Protein AF-A0AAW2ZBP9-F1 (afdb_monomer)

Solvent-accessible surface area (backbone atoms only — not comparable to full-atom values): 15490 Å² total; per-residue (Å²): 134,77,63,71,69,66,52,59,82,33,54,41,77,77,48,74,80,36,82,34,55,79,90,62,53,45,58,70,49,17,33,36,32,32,34,46,32,38,22,39,84,87,66,52,74,77,45,56,37,63,85,72,75,51,65,46,82,42,51,58,73,43,90,78,58,42,72,66,61,46,54,56,53,44,73,31,25,42,54,14,26,36,34,32,40,40,53,60,67,86,81,50,83,80,61,90,75,59,66,100,54,90,84,50,94,61,53,76,72,63,72,77,50,68,41,37,37,34,42,37,32,32,67,42,70,44,94,44,79,86,73,84,66,87,83,65,91,47,73,66,61,28,46,53,51,19,51,52,26,40,51,54,10,51,53,28,43,75,72,65,38,36,72,59,11,38,49,29,28,50,53,16,55,72,41,52,88,60,98,84,40,78,64,51,45,53,37,32,48,54,40,27,60,31,17,60,86,68,68,36,35,70,60,15,37,51,30,19,48,55,28,36,74,77,38,78,79,47,48,68,34,27,55,50,27,20,49,27,28,47,75,68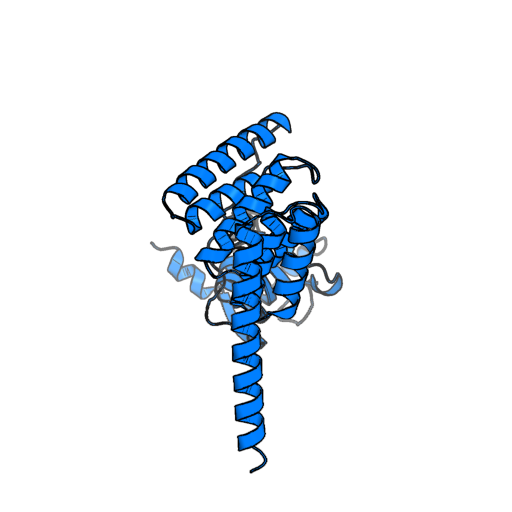,69,38,39,67,66,16,47,53,30,41,52,57,32,32,74,77,41,74,83,42,64,68,55,55,52,48,49,55,50,43,54,54,51,44,54,52,49,54,52,51,52,52,53,54,52,56,64,74,81,106

Secondary structure (DSSP, 8-state):
--HHHHHHTTEEEEEEEEPPBSSPPPPTTPEEEEEEEEEETTS-EEEEGGGGT-PEEEETTSTTS-HHHHHHHHTPPBT-EEEEEEE--GGGGG-TT-SS-TT-TTHHHHTT-SEEEEEEEEEEEE-------TT---HHHHHHHHHHHHHHHHHHHHTT-HHHHHHHHHHHHHH---TT-HHHHHHHHHHHHHHTTTT-HHHHHHHHHHHHHH-TT-HHHHHHHHHHHHHTT-HHHHHHHHHHHHHH-TT-HHHHHHHHHHHHHHHHHHHHHHHHHHHH--

Mean predicted aligned error: 15.64 Å

Structure (mmCIF, N/CA/C/O backbone):
data_AF-A0AAW2ZBP9-F1
#
_entry.id   AF-A0AAW2ZBP9-F1
#
loop_
_atom_site.group_PDB
_atom_site.id
_atom_site.type_symbol
_atom_site.label_atom_id
_atom_site.label_alt_id
_atom_site.label_comp_id
_atom_site.label_asym_id
_atom_site.label_entity_id
_atom_site.label_seq_id
_atom_site.pdbx_PDB_ins_code
_atom_site.Cartn_x
_atom_site.Cartn_y
_atom_site.Cartn_z
_atom_site.occupancy
_atom_site.B_iso_or_equiv
_atom_site.auth_seq_id
_atom_site.auth_comp_id
_atom_site.auth_asym_id
_atom_site.auth_atom_id
_atom_site.pdbx_PDB_model_num
ATOM 1 N N . MET A 1 1 ? -2.887 13.481 35.432 1.00 31.20 1 MET A N 1
ATOM 2 C CA . MET A 1 1 ? -3.422 12.121 35.686 1.00 31.20 1 MET A CA 1
ATOM 3 C C . MET A 1 1 ? -4.899 12.088 36.110 1.00 31.20 1 MET A C 1
ATOM 5 O O . MET A 1 1 ? -5.443 10.998 36.157 1.00 31.20 1 MET A O 1
ATOM 9 N N . LEU A 1 2 ? -5.579 13.226 36.340 1.00 26.11 2 LEU A N 1
ATOM 10 C CA . LEU A 1 2 ? -7.006 13.268 36.731 1.00 26.11 2 LEU A CA 1
ATOM 11 C C . LEU A 1 2 ? -8.011 13.379 35.560 1.00 26.11 2 LEU A C 1
ATOM 13 O O . LEU A 1 2 ? -9.208 13.249 35.778 1.00 26.11 2 LEU A O 1
ATOM 17 N N . GLU A 1 3 ? -7.564 13.601 34.319 1.00 35.25 3 GLU A N 1
ATOM 18 C CA . GLU A 1 3 ? -8.485 13.848 33.193 1.00 35.25 3 GLU A CA 1
ATOM 19 C C . GLU A 1 3 ? -8.999 12.567 32.518 1.00 35.25 3 GLU A C 1
ATOM 21 O O . GLU A 1 3 ? -10.164 12.510 32.128 1.00 35.25 3 GLU A O 1
ATOM 26 N N . ALA A 1 4 ? -8.181 11.512 32.439 1.00 34.47 4 ALA A N 1
ATOM 27 C CA . ALA A 1 4 ? -8.529 10.294 31.704 1.00 34.47 4 ALA A CA 1
ATOM 28 C C . ALA A 1 4 ? -9.685 9.490 32.335 1.00 34.47 4 ALA A C 1
ATOM 30 O O . ALA A 1 4 ? -10.471 8.903 31.594 1.00 34.47 4 ALA A O 1
ATOM 31 N N . SER A 1 5 ? -9.838 9.484 33.670 1.00 34.72 5 SER A N 1
ATOM 32 C CA . SER A 1 5 ? -10.937 8.743 34.318 1.00 34.72 5 SER A CA 1
ATOM 33 C C . SER A 1 5 ? -12.296 9.422 34.104 1.00 34.72 5 SER A C 1
ATOM 35 O O . SER A 1 5 ? -13.269 8.745 33.786 1.00 34.72 5 SER A O 1
ATOM 37 N N . SER A 1 6 ? -12.345 10.760 34.153 1.00 51.06 6 SER A N 1
ATOM 38 C CA . SER A 1 6 ? -13.586 11.543 34.005 1.00 51.06 6 SER A CA 1
ATOM 39 C C . SER A 1 6 ? -14.191 11.536 32.593 1.00 51.06 6 SER A C 1
ATOM 41 O O . SER A 1 6 ? -15.358 11.886 32.411 1.00 51.06 6 SER A O 1
ATOM 43 N N . LEU A 1 7 ? -13.395 11.169 31.585 1.00 53.03 7 LEU A N 1
ATOM 44 C CA . LEU A 1 7 ? -13.812 11.106 30.184 1.00 53.03 7 LEU A CA 1
ATOM 45 C C . LEU A 1 7 ? -14.502 9.784 29.830 1.00 53.03 7 LEU A C 1
ATOM 47 O O . LEU A 1 7 ? -15.385 9.780 28.973 1.00 53.03 7 LEU A O 1
ATOM 51 N N . SER A 1 8 ? -14.159 8.691 30.523 1.00 54.97 8 SER A N 1
ATOM 52 C CA . SER A 1 8 ? -14.822 7.390 30.342 1.00 54.97 8 SER A CA 1
ATOM 53 C C . SER A 1 8 ? -16.290 7.403 30.795 1.00 54.97 8 SER A C 1
ATOM 55 O O . SER A 1 8 ? -17.119 6.725 30.200 1.00 54.97 8 SER A O 1
ATOM 57 N N . ASP A 1 9 ? -16.646 8.284 31.736 1.00 68.50 9 ASP A N 1
ATOM 58 C CA . ASP A 1 9 ? -18.013 8.438 32.259 1.00 68.50 9 ASP A CA 1
ATOM 59 C C . ASP A 1 9 ? -18.946 9.268 31.350 1.00 68.50 9 ASP A C 1
ATOM 61 O O . ASP A 1 9 ? -20.101 9.543 31.700 1.00 68.50 9 ASP A O 1
ATOM 65 N N . ARG A 1 10 ? -18.453 9.722 30.189 1.00 76.00 10 ARG A N 1
ATOM 66 C CA . ARG A 1 10 ? -19.197 10.598 29.263 1.00 76.00 10 ARG A CA 1
ATOM 67 C C . ARG A 1 10 ? -19.603 9.921 27.966 1.00 76.00 10 ARG A C 1
ATOM 69 O O . ARG A 1 10 ? -20.576 10.366 27.359 1.00 76.00 10 ARG A O 1
ATOM 76 N N . VAL A 1 11 ? -18.876 8.884 27.553 1.00 84.12 11 VAL A N 1
ATOM 77 C CA . VAL A 1 11 ? -19.089 8.164 26.295 1.00 84.12 11 VAL A CA 1
ATOM 78 C C . VAL A 1 11 ? -19.536 6.747 26.605 1.00 84.12 11 VAL A C 1
ATOM 80 O O . VAL A 1 11 ? -18.775 5.947 27.138 1.00 84.12 11 VAL A O 1
ATOM 83 N N . PHE A 1 12 ? -20.766 6.419 26.226 1.00 85.81 12 PHE A N 1
ATOM 84 C CA . PHE A 1 12 ? -21.343 5.098 26.435 1.00 85.81 12 PHE A CA 1
ATOM 85 C C . PHE A 1 12 ? -21.608 4.446 25.084 1.00 85.81 12 PHE A C 1
ATOM 87 O O . PHE A 1 12 ? -22.437 4.932 24.318 1.00 85.81 12 PHE A O 1
ATOM 94 N N . LYS A 1 13 ? -20.930 3.336 24.784 1.00 89.19 13 LYS A N 1
ATOM 95 C CA . LYS A 1 13 ? -21.257 2.503 23.621 1.00 89.19 13 LYS A CA 1
ATOM 96 C C . LYS A 1 13 ? -22.513 1.701 23.952 1.00 89.19 13 LYS A C 1
ATOM 98 O O . LYS A 1 13 ? -22.457 0.806 24.789 1.00 89.19 13 LYS A O 1
ATOM 103 N N . LEU A 1 14 ? -23.643 2.066 23.354 1.00 87.00 14 LEU A N 1
ATOM 104 C CA . LEU A 1 14 ? -24.941 1.463 23.661 1.00 87.00 14 LEU A CA 1
ATOM 105 C C . LEU A 1 14 ? -25.055 0.073 23.039 1.00 87.00 14 LEU A C 1
ATOM 107 O O . LEU A 1 14 ? -25.394 -0.891 23.719 1.00 87.00 14 LEU A O 1
ATOM 111 N N . ASN A 1 15 ? -24.750 -0.030 21.747 1.00 89.88 15 ASN A N 1
ATOM 112 C CA . ASN A 1 15 ? -24.781 -1.279 21.000 1.00 89.88 15 ASN A CA 1
ATOM 113 C C . ASN A 1 15 ? -23.937 -1.191 19.722 1.00 89.88 15 ASN A C 1
ATOM 115 O O . ASN A 1 15 ? -23.702 -0.113 19.172 1.00 89.88 15 ASN A O 1
ATOM 119 N N . ILE A 1 16 ? -23.500 -2.360 19.252 1.00 91.88 16 ILE A N 1
ATOM 120 C CA . ILE A 1 16 ? -22.926 -2.551 17.920 1.00 91.88 16 ILE A CA 1
ATOM 121 C C . ILE A 1 16 ? -24.081 -2.982 17.013 1.00 91.88 16 ILE A C 1
ATOM 123 O O . ILE A 1 16 ? -24.686 -4.025 17.249 1.00 91.88 16 ILE A O 1
ATOM 127 N N . ILE A 1 17 ? -24.411 -2.161 16.020 1.00 91.62 17 ILE A N 1
ATOM 128 C CA . ILE A 1 17 ? -25.463 -2.431 15.029 1.00 91.62 17 ILE A CA 1
ATOM 129 C C . ILE A 1 17 ? -24.928 -3.392 13.964 1.00 91.62 17 ILE A C 1
ATOM 131 O O . ILE A 1 17 ? -25.611 -4.334 13.572 1.00 91.62 17 ILE A O 1
ATOM 135 N N . GLN A 1 18 ? -23.680 -3.181 13.538 1.00 90.94 18 GLN A N 1
ATOM 136 C CA . GLN A 1 18 ? -22.971 -4.044 12.601 1.00 90.94 18 GLN A CA 1
ATOM 137 C C . GLN A 1 18 ? -21.532 -4.231 13.068 1.00 90.94 18 GLN A C 1
ATOM 139 O O . GLN A 1 18 ? -20.834 -3.258 13.344 1.00 90.94 18 GLN A O 1
ATOM 144 N N . HIS A 1 19 ? -21.074 -5.479 13.140 1.00 90.44 19 HIS A N 1
ATOM 145 C CA . HIS A 1 19 ? -19.688 -5.775 13.487 1.00 90.44 19 HIS A CA 1
ATOM 146 C C . HIS A 1 19 ? -18.745 -5.432 12.332 1.00 90.44 19 HIS A C 1
ATOM 148 O O . HIS A 1 19 ? -19.014 -5.774 11.184 1.00 90.44 19 HIS A O 1
ATOM 154 N N . GLY A 1 20 ? -17.623 -4.785 12.652 1.00 83.81 20 GLY A N 1
ATOM 155 C CA . GLY A 1 20 ? -16.568 -4.524 11.678 1.00 83.81 20 GLY A CA 1
ATOM 156 C C . GLY A 1 20 ? -15.668 -5.733 11.423 1.00 83.81 20 GLY A C 1
ATOM 157 O O . GLY A 1 20 ? -15.587 -6.673 12.218 1.00 83.81 20 GLY A O 1
ATOM 158 N N . ASN A 1 21 ? -14.957 -5.665 10.306 1.00 76.75 21 ASN A N 1
ATOM 159 C CA . ASN A 1 21 ? -14.036 -6.672 9.810 1.00 76.75 21 ASN A CA 1
ATOM 160 C C . ASN A 1 21 ? -12.678 -6.603 10.524 1.00 76.75 21 ASN A C 1
ATOM 162 O O . ASN A 1 21 ? -12.161 -5.529 10.836 1.00 76.75 21 ASN A O 1
ATOM 166 N N . GLY A 1 22 ? -12.057 -7.769 10.712 1.00 72.94 22 GLY A N 1
ATOM 167 C CA . GLY A 1 22 ? -10.721 -7.891 11.297 1.00 72.94 22 GLY A CA 1
ATOM 168 C C . GLY A 1 22 ? -10.687 -7.839 12.829 1.00 72.94 22 GLY A C 1
ATOM 169 O O . GLY A 1 22 ? -11.700 -7.674 13.506 1.00 72.94 22 GLY A O 1
ATOM 170 N N . ALA A 1 23 ? -9.491 -8.039 13.386 1.00 64.12 23 ALA A N 1
ATOM 171 C CA . ALA A 1 23 ? -9.273 -8.080 14.835 1.00 64.12 23 ALA A CA 1
ATOM 172 C C . ALA A 1 23 ? -8.826 -6.731 15.428 1.00 64.12 23 ALA A C 1
ATOM 174 O O . ALA A 1 23 ? -8.995 -6.506 16.626 1.00 64.12 23 ALA A O 1
ATOM 175 N N . ALA A 1 24 ? -8.261 -5.842 14.605 1.00 72.38 24 ALA A N 1
ATOM 176 C CA . ALA A 1 24 ? -7.682 -4.575 15.043 1.00 72.38 24 ALA A CA 1
ATOM 177 C C . ALA A 1 24 ? -8.706 -3.431 15.006 1.00 72.38 24 ALA A C 1
ATOM 179 O O . ALA A 1 24 ? -9.495 -3.325 14.068 1.00 72.38 24 ALA A O 1
ATOM 180 N N . THR A 1 25 ? -8.673 -2.574 16.025 1.00 84.19 25 THR A N 1
ATOM 181 C CA . THR A 1 25 ? -9.442 -1.324 16.077 1.00 84.19 25 THR A CA 1
ATOM 182 C C . THR A 1 25 ? -8.679 -0.175 15.417 1.00 84.19 25 THR A C 1
ATOM 184 O O . THR A 1 25 ? -7.489 -0.296 15.108 1.00 84.19 25 THR A O 1
ATOM 187 N N . CYS A 1 26 ? -9.365 0.950 15.202 1.00 80.31 26 CYS A N 1
ATOM 188 C CA . CYS A 1 26 ? -8.790 2.128 14.562 1.00 80.31 26 CYS A CA 1
ATOM 189 C C . CYS A 1 26 ? -7.557 2.670 15.335 1.00 80.31 26 CYS A C 1
ATOM 191 O O . CYS A 1 26 ? -7.664 2.958 16.531 1.00 80.31 26 CYS A O 1
ATOM 193 N N . PRO A 1 27 ? -6.382 2.825 14.691 1.00 81.25 27 PRO A N 1
ATOM 194 C CA . PRO A 1 27 ? -5.167 3.331 15.336 1.00 81.25 27 PRO A CA 1
ATOM 195 C C . PRO A 1 27 ? -5.258 4.809 15.751 1.00 81.25 27 PRO A C 1
ATOM 197 O O . PRO A 1 27 ? -5.850 5.630 15.058 1.00 81.25 27 PRO A O 1
ATOM 200 N N . GLN A 1 28 ? -4.573 5.191 16.836 1.00 76.31 28 GLN A N 1
ATOM 201 C CA . GLN A 1 28 ? -4.614 6.561 17.382 1.00 76.31 28 GLN A CA 1
ATOM 202 C C . GLN A 1 28 ? -4.070 7.645 16.441 1.00 76.31 28 GLN A C 1
ATOM 204 O O . GLN A 1 28 ? -4.481 8.802 16.501 1.00 76.31 28 GLN A O 1
ATOM 209 N N . ASN A 1 29 ? -3.150 7.266 15.564 1.00 76.81 29 ASN A N 1
ATOM 210 C CA . ASN A 1 29 ? -2.535 8.125 14.561 1.00 76.81 29 ASN A CA 1
ATOM 211 C C . ASN A 1 29 ? -3.140 7.921 13.165 1.00 76.81 29 ASN A C 1
ATOM 213 O O . ASN A 1 29 ? -2.468 8.217 12.182 1.00 76.81 29 ASN A O 1
ATOM 217 N N . ALA A 1 30 ? -4.346 7.361 13.062 1.00 79.00 30 ALA A N 1
ATOM 218 C CA . ALA A 1 30 ? -4.994 7.143 11.780 1.00 79.00 30 ALA A CA 1
ATOM 219 C C . ALA A 1 30 ? -5.800 8.364 11.315 1.00 79.00 30 ALA A C 1
ATOM 221 O O . ALA A 1 30 ? -6.276 9.180 12.112 1.00 79.00 30 ALA A O 1
ATOM 222 N N . THR A 1 31 ? -5.991 8.443 10.001 1.00 83.81 31 THR A N 1
ATOM 223 C CA . THR A 1 31 ? -7.068 9.233 9.402 1.00 83.81 31 THR A CA 1
ATOM 224 C C . THR A 1 31 ? -8.251 8.302 9.177 1.00 83.81 31 THR A C 1
ATOM 226 O O . THR A 1 31 ? -8.120 7.318 8.455 1.00 83.81 31 THR A O 1
ATOM 229 N N . ALA A 1 32 ? -9.382 8.578 9.817 1.00 87.62 32 ALA A N 1
ATOM 230 C CA . ALA A 1 32 ? -10.594 7.775 9.733 1.00 87.62 32 ALA A CA 1
ATOM 231 C C . ALA A 1 32 ? -11.606 8.405 8.768 1.00 87.62 32 ALA A C 1
ATOM 233 O O . ALA A 1 32 ? -11.811 9.621 8.783 1.00 87.62 32 ALA A O 1
ATOM 234 N N . TYR A 1 33 ? -12.265 7.567 7.972 1.00 86.81 33 TYR A N 1
ATOM 235 C CA . TYR A 1 33 ? -13.403 7.943 7.137 1.00 86.81 33 TYR A CA 1
ATOM 236 C C . TYR A 1 33 ? -14.661 7.397 7.788 1.00 86.81 33 TYR A C 1
ATOM 238 O O . TYR A 1 33 ? -14.802 6.182 7.951 1.00 86.81 33 TYR A O 1
ATOM 246 N N . VAL A 1 34 ? -15.557 8.291 8.196 1.00 89.56 34 VAL A N 1
ATOM 247 C CA . VAL A 1 34 ? -16.740 7.907 8.967 1.00 89.56 34 VAL A CA 1
ATOM 248 C C . VAL A 1 34 ? -18.002 8.550 8.422 1.00 89.56 34 VAL A C 1
ATOM 250 O O . VAL A 1 34 ? -18.012 9.715 8.014 1.00 89.56 34 VAL A O 1
ATOM 253 N N . HIS A 1 35 ? -19.090 7.794 8.483 1.00 87.38 35 HIS A N 1
ATOM 254 C CA . HIS A 1 35 ? -20.422 8.371 8.501 1.00 87.38 35 HIS A CA 1
ATOM 255 C C . HIS A 1 35 ? -20.873 8.545 9.945 1.00 87.38 35 HIS A C 1
ATOM 257 O O . HIS A 1 35 ? -20.638 7.674 10.779 1.00 87.38 35 HIS A O 1
ATOM 263 N N . PHE A 1 36 ? -21.524 9.664 10.248 1.00 86.81 36 PHE A N 1
AT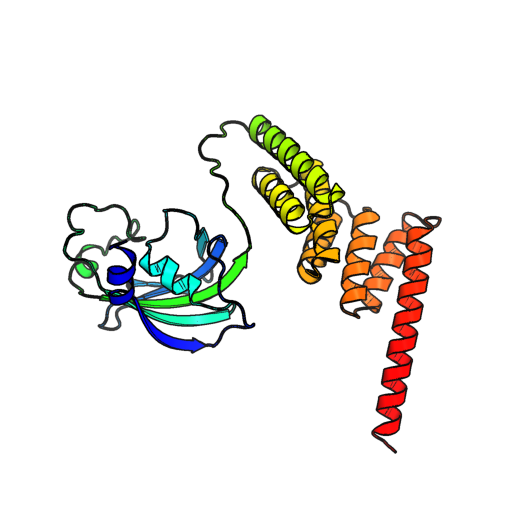OM 264 C CA . PHE A 1 36 ? -22.170 9.849 11.537 1.00 86.81 36 PHE A CA 1
ATOM 265 C C . PHE A 1 36 ? -23.551 10.462 11.358 1.00 86.81 36 PHE A C 1
ATOM 267 O O . PHE A 1 36 ? -23.761 11.394 10.577 1.00 86.81 36 PHE A O 1
ATOM 274 N N . SER A 1 37 ? -24.484 9.927 12.131 1.00 86.31 37 SER A N 1
ATOM 275 C CA . SER A 1 37 ? -25.787 10.514 12.382 1.00 86.31 37 SER A CA 1
ATOM 276 C C . SER A 1 37 ? -25.841 10.932 13.843 1.00 86.31 37 SER A C 1
ATOM 278 O O . SER A 1 37 ? -25.524 10.146 14.731 1.00 86.31 37 SER A O 1
ATOM 280 N N . CYS A 1 38 ? -26.191 12.187 14.096 1.00 85.06 38 CYS A N 1
ATOM 281 C CA . CYS A 1 38 ? -26.382 12.737 15.428 1.00 85.06 38 CYS A CA 1
ATOM 282 C C . CYS A 1 38 ? -27.864 13.031 15.633 1.00 85.06 38 CYS A C 1
ATOM 284 O O . CYS A 1 38 ? -28.489 13.743 14.839 1.00 85.06 38 CYS A O 1
ATOM 286 N N . SER A 1 39 ? -28.417 12.508 16.719 1.00 85.44 39 SER A N 1
ATOM 287 C CA . SER A 1 39 ? -29.812 12.677 17.107 1.00 85.44 39 SER A CA 1
ATOM 288 C C . SER A 1 39 ? -29.944 13.020 18.590 1.00 85.44 39 SER A C 1
ATOM 290 O O . SER A 1 39 ? -29.051 12.770 19.403 1.00 85.44 39 SER A O 1
ATOM 292 N N . LEU A 1 40 ? -31.069 13.641 18.934 1.00 82.12 40 LEU A N 1
ATOM 293 C CA . LEU A 1 40 ? -31.487 13.829 20.321 1.00 82.12 40 LEU A CA 1
ATOM 294 C C . LEU A 1 40 ? -32.005 12.512 20.904 1.00 82.12 40 LEU A C 1
ATOM 296 O O . LEU A 1 40 ? -32.458 11.642 20.164 1.00 82.12 40 LEU A O 1
ATOM 300 N N . GLU A 1 41 ? -32.050 12.402 22.234 1.00 80.44 41 GLU A N 1
ATOM 301 C CA . GLU A 1 41 ? -32.684 11.254 22.911 1.00 80.44 41 GLU A CA 1
ATOM 302 C C . GLU A 1 41 ? -34.165 11.080 22.541 1.00 80.44 41 GLU A C 1
ATOM 304 O O . GLU A 1 41 ? -34.700 9.979 22.604 1.00 80.44 41 GLU A O 1
ATOM 309 N N . THR A 1 42 ? -34.818 12.151 22.087 1.00 78.75 42 THR A N 1
ATOM 310 C CA . THR A 1 42 ? -36.191 12.126 21.565 1.00 78.75 42 THR A CA 1
ATOM 311 C C . THR A 1 42 ? -36.313 11.460 20.187 1.00 78.75 42 THR A C 1
ATOM 313 O O . THR A 1 42 ? -37.418 11.347 19.664 1.00 78.75 42 THR A O 1
ATOM 316 N N . GLY A 1 43 ? -35.198 11.0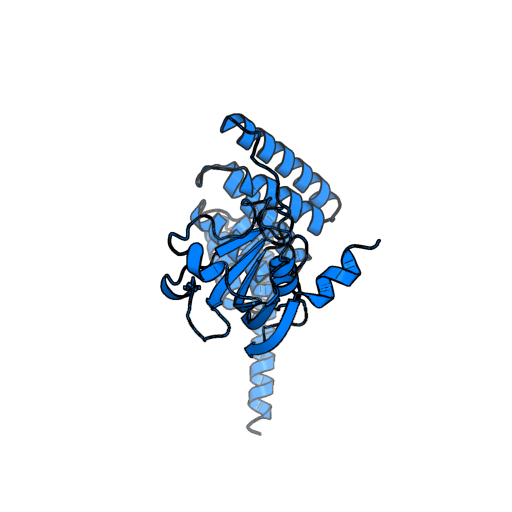60 19.564 1.00 77.50 43 GLY A N 1
ATOM 317 C CA . GLY A 1 43 ? -35.138 10.476 18.220 1.00 77.50 43 GLY A CA 1
ATOM 318 C C . GLY A 1 43 ? -35.063 11.503 17.085 1.00 77.50 43 GLY A C 1
ATOM 319 O O . GLY A 1 43 ? -34.938 11.135 15.917 1.00 77.50 43 GLY A O 1
ATOM 320 N N . LYS A 1 44 ? -35.104 12.809 17.386 1.00 81.19 44 LYS A N 1
ATOM 321 C CA . LYS A 1 44 ? -34.979 13.864 16.370 1.00 81.19 44 LYS A CA 1
ATOM 322 C C . LYS A 1 44 ? -33.551 13.906 15.819 1.00 81.19 44 LYS A C 1
ATOM 324 O O . LYS A 1 44 ? -32.619 14.266 16.536 1.00 81.19 44 LYS A O 1
ATOM 329 N N . VAL A 1 45 ? -33.391 13.594 14.533 1.00 80.88 45 VAL A N 1
ATOM 330 C CA . VAL A 1 45 ? -32.100 13.673 13.830 1.00 80.88 45 VAL A CA 1
ATOM 331 C C . VAL A 1 45 ? -31.708 15.134 13.611 1.00 80.88 45 VAL A C 1
ATOM 333 O O . VAL A 1 45 ? -32.447 15.914 13.004 1.00 80.88 45 VAL A O 1
ATOM 336 N N . ILE A 1 46 ? -30.530 15.495 14.109 1.00 75.56 46 ILE A N 1
ATOM 337 C CA . ILE A 1 46 ? -29.938 16.827 13.981 1.00 75.56 46 ILE A CA 1
ATOM 338 C C . ILE A 1 46 ? -29.018 16.869 12.765 1.00 75.56 46 ILE A C 1
ATOM 340 O O . ILE A 1 46 ? -29.080 17.819 11.985 1.00 75.56 46 ILE A O 1
ATOM 344 N N . HIS A 1 47 ? -28.195 15.837 12.594 1.00 74.00 47 HIS A N 1
ATOM 345 C CA . HIS A 1 47 ? -27.192 15.748 11.543 1.00 74.00 47 HIS A CA 1
ATOM 346 C C . HIS A 1 47 ? -27.084 14.326 11.034 1.00 74.00 47 HIS A C 1
ATOM 348 O O . HIS A 1 47 ? -27.207 13.400 11.822 1.00 74.00 47 HIS A O 1
ATOM 354 N N . ASP A 1 48 ? -26.827 14.157 9.746 1.00 79.38 48 ASP A N 1
ATOM 355 C CA . ASP A 1 48 ? -26.701 12.836 9.151 1.00 79.38 48 ASP A CA 1
ATOM 356 C C . ASP A 1 48 ? -25.896 12.930 7.856 1.00 79.38 48 ASP A C 1
ATOM 358 O O . ASP A 1 48 ? -26.388 13.433 6.840 1.00 79.38 48 ASP A O 1
ATOM 362 N N . THR A 1 49 ? -24.649 12.461 7.898 1.00 75.31 49 THR A N 1
ATOM 363 C CA . THR A 1 49 ? -23.769 12.475 6.723 1.00 75.31 49 THR A CA 1
ATOM 364 C C . THR A 1 49 ? -24.104 11.373 5.718 1.00 75.31 49 THR A C 1
ATOM 366 O O . THR A 1 49 ? -23.669 11.453 4.566 1.00 75.31 49 THR A O 1
ATOM 369 N N . ARG A 1 50 ? -24.917 10.369 6.085 1.00 73.81 50 ARG A N 1
ATOM 370 C CA . ARG A 1 50 ? -25.319 9.288 5.166 1.00 73.81 50 ARG A CA 1
ATOM 371 C C . ARG A 1 50 ? -26.247 9.784 4.067 1.00 73.81 50 ARG A C 1
ATOM 373 O O . ARG A 1 50 ? -26.212 9.269 2.956 1.00 73.81 50 ARG A O 1
ATOM 380 N N . ARG A 1 51 ? -27.023 10.841 4.330 1.00 72.06 51 ARG A N 1
ATOM 381 C CA . ARG A 1 51 ? -27.956 11.433 3.349 1.00 72.06 51 ARG A CA 1
ATOM 382 C C . ARG A 1 51 ? -27.275 11.927 2.077 1.00 72.06 51 ARG A C 1
ATOM 384 O O . ARG A 1 51 ? -27.910 11.975 1.031 1.00 72.06 51 ARG A O 1
ATOM 391 N N . LEU A 1 52 ? -26.004 12.311 2.174 1.00 62.69 52 LEU A N 1
ATOM 392 C CA . LEU A 1 52 ? -25.211 12.805 1.049 1.00 62.69 52 LEU A CA 1
ATOM 393 C C . LEU A 1 52 ? -24.273 11.735 0.473 1.00 62.69 52 LEU A C 1
ATOM 395 O O . LEU A 1 52 ? -23.519 12.041 -0.447 1.00 62.69 52 LEU A O 1
ATOM 399 N N . ASN A 1 53 ? -24.293 10.515 1.028 1.00 68.88 53 ASN A N 1
ATOM 400 C CA . ASN A 1 53 ? -23.395 9.405 0.697 1.00 68.88 53 ASN A CA 1
ATOM 401 C C . ASN A 1 53 ? -21.914 9.825 0.577 1.00 68.88 53 ASN A C 1
ATOM 403 O O . ASN A 1 53 ? -21.171 9.339 -0.274 1.00 68.88 53 ASN A O 1
ATOM 407 N N . LYS A 1 54 ? -21.499 10.794 1.401 1.00 70.75 54 LYS A N 1
ATOM 408 C CA . LYS A 1 54 ? -20.145 11.344 1.417 1.00 70.75 54 LYS A CA 1
ATOM 409 C C . LYS A 1 54 ? -19.550 11.191 2.820 1.00 70.75 54 LYS A C 1
ATOM 411 O O . LYS A 1 54 ? -19.967 11.931 3.713 1.00 70.75 54 LYS A O 1
ATOM 416 N N . PRO A 1 55 ? -18.630 10.235 3.044 1.00 77.19 55 PRO A N 1
ATOM 417 C CA . PRO A 1 55 ? -18.014 10.051 4.351 1.00 77.19 55 PRO A CA 1
ATOM 418 C C . PRO A 1 55 ? -17.151 11.262 4.707 1.00 77.19 55 PRO A C 1
ATOM 420 O O . PRO A 1 55 ? -16.516 11.875 3.843 1.00 77.19 55 PRO A O 1
ATOM 423 N N . GLU A 1 56 ? -17.126 11.608 5.991 1.00 82.38 56 GLU A N 1
ATOM 424 C CA . GLU A 1 56 ? -16.273 12.676 6.500 1.00 82.38 56 GLU A CA 1
ATOM 425 C C . GLU A 1 56 ? -14.904 12.132 6.909 1.00 82.38 56 GLU A C 1
ATOM 427 O O . GLU A 1 56 ? -14.782 11.032 7.451 1.00 82.38 56 GLU A O 1
ATOM 432 N N . ARG A 1 57 ? -13.864 12.925 6.632 1.00 83.12 57 ARG A N 1
ATOM 433 C CA . ARG A 1 57 ? -12.462 12.596 6.901 1.00 83.12 57 ARG A CA 1
ATOM 434 C C . ARG A 1 57 ? -12.027 13.236 8.218 1.00 83.12 57 ARG A C 1
ATOM 436 O O . ARG A 1 57 ? -12.027 14.462 8.314 1.00 83.12 57 ARG A O 1
ATOM 443 N N . TYR A 1 58 ? -11.588 12.427 9.182 1.00 82.12 58 TYR A N 1
ATOM 444 C CA . TYR A 1 58 ? -11.080 12.897 10.472 1.00 82.12 58 TYR A CA 1
ATOM 445 C C . TYR A 1 58 ? -9.680 12.402 10.776 1.00 82.12 58 TYR A C 1
ATOM 447 O O . TYR A 1 58 ? -9.389 11.210 10.755 1.00 82.12 58 TYR A O 1
ATOM 455 N N . GLU A 1 59 ? -8.831 13.335 11.168 1.00 79.81 59 GLU A N 1
ATOM 456 C CA . GLU A 1 59 ? -7.481 13.062 11.636 1.00 79.81 59 GLU A CA 1
ATOM 457 C C . GLU A 1 59 ? -7.518 12.845 13.155 1.00 79.81 59 GLU A C 1
ATOM 459 O O . GLU A 1 59 ? -7.738 13.787 13.919 1.00 79.81 59 GLU A O 1
ATOM 464 N N . LEU A 1 60 ? -7.313 11.611 13.626 1.00 79.31 60 LEU A N 1
ATOM 465 C CA . LEU A 1 60 ? -7.467 11.287 15.055 1.00 79.31 60 LEU A CA 1
ATOM 466 C C . LEU A 1 60 ? -6.376 11.926 15.931 1.00 79.31 60 LEU A C 1
ATOM 468 O O . LEU A 1 60 ? -6.610 12.230 17.106 1.00 79.31 60 LEU A O 1
ATOM 472 N N . SER A 1 61 ? -5.228 12.246 15.332 1.00 69.38 61 SER A N 1
ATOM 473 C CA . SER A 1 61 ? -4.162 13.043 15.945 1.00 69.38 61 SER A CA 1
ATOM 474 C C . SER A 1 61 ? -4.442 14.553 15.979 1.00 69.38 61 SER A C 1
ATOM 476 O O . SER A 1 61 ? -3.695 15.280 16.624 1.00 69.38 61 SER A O 1
ATOM 478 N N . SER A 1 62 ? -5.475 15.045 15.286 1.00 67.25 62 SER A N 1
ATOM 479 C CA . SER A 1 62 ? -5.770 16.479 15.141 1.00 67.25 62 SER A CA 1
ATOM 480 C C . SER A 1 62 ? -6.751 16.979 16.198 1.00 67.25 62 SER A C 1
ATOM 482 O O . SER A 1 62 ? -7.700 16.288 16.558 1.00 67.25 62 SER A O 1
ATOM 484 N N . ASP A 1 63 ? -6.596 18.214 16.667 1.00 67.12 63 ASP A N 1
ATOM 485 C CA . ASP A 1 63 ? -7.474 18.841 17.670 1.00 67.12 63 ASP A CA 1
ATOM 486 C C . ASP A 1 63 ? -8.822 19.342 17.117 1.00 67.12 63 ASP A C 1
ATOM 488 O O . ASP A 1 63 ? -9.531 20.102 17.792 1.00 67.12 63 ASP A O 1
ATOM 492 N N . GLN A 1 64 ? -9.150 18.956 15.882 1.00 64.25 64 GLN A N 1
ATOM 493 C CA . GLN A 1 64 ? -10.398 19.293 15.195 1.00 64.25 64 GLN A CA 1
ATOM 494 C C . GLN A 1 64 ? -11.596 18.496 15.723 1.00 64.25 64 GLN A C 1
ATOM 496 O O . GLN A 1 64 ? -12.692 19.042 15.816 1.00 64.25 64 GLN A O 1
ATOM 501 N N . LEU A 1 65 ? -11.390 17.226 16.087 1.00 70.19 65 LEU A N 1
ATOM 502 C CA . LEU A 1 65 ? -12.446 16.351 16.596 1.00 70.19 65 LEU A CA 1
ATOM 503 C C . LEU A 1 65 ? -12.515 16.417 18.127 1.00 70.19 65 LEU A C 1
ATOM 505 O O . LEU A 1 65 ? -11.475 16.448 18.793 1.00 70.19 65 LEU A O 1
ATOM 509 N N . SER A 1 66 ? -13.729 16.410 18.691 1.00 74.88 66 SER A N 1
ATOM 510 C CA . SER A 1 66 ? -13.895 16.329 20.145 1.00 74.88 66 SER A CA 1
ATOM 511 C C . SER A 1 66 ? -13.304 15.024 20.676 1.00 74.88 66 SER A C 1
ATOM 513 O O . SER A 1 66 ? -13.287 13.997 19.989 1.00 74.88 66 SER A O 1
ATOM 515 N N . LEU A 1 67 ? -12.792 15.058 21.904 1.00 76.44 67 LEU A N 1
ATOM 516 C CA . LEU A 1 67 ? -12.135 13.895 22.490 1.00 76.44 67 LEU A CA 1
ATOM 517 C C . LEU A 1 67 ? -13.112 12.717 22.636 1.00 76.44 67 LEU A C 1
ATOM 519 O O . LEU A 1 67 ? -12.728 11.571 22.428 1.00 76.44 67 LEU A O 1
ATOM 523 N N . GLU A 1 68 ? -14.385 13.006 22.898 1.00 83.12 68 GLU A N 1
ATOM 524 C CA . GLU A 1 68 ? -15.458 12.021 22.994 1.00 83.12 68 GLU A CA 1
ATOM 525 C C . GLU A 1 68 ? -15.664 11.270 21.672 1.00 83.12 68 GLU A C 1
ATOM 527 O O . GLU A 1 68 ? -15.684 10.042 21.655 1.00 83.12 68 GLU A O 1
ATOM 532 N N . LEU A 1 69 ? -15.742 11.991 20.548 1.00 82.06 69 LEU A N 1
ATOM 533 C CA . LEU A 1 69 ? -15.905 11.373 19.231 1.00 82.06 69 LEU A CA 1
ATOM 534 C C . LEU A 1 69 ? -14.657 10.593 18.805 1.00 82.06 69 LEU A C 1
ATOM 536 O O . LEU A 1 69 ? -14.782 9.529 18.199 1.00 82.06 69 LEU A O 1
ATOM 540 N N . LYS A 1 70 ? -13.457 11.065 19.170 1.00 84.38 70 LYS A N 1
ATOM 541 C CA . LYS A 1 70 ? -12.220 10.296 18.962 1.00 84.38 70 LYS A CA 1
ATOM 542 C C . LYS A 1 70 ? -12.281 8.951 19.679 1.00 84.38 70 LYS A C 1
ATOM 544 O O . LYS A 1 70 ? -11.978 7.934 19.064 1.00 84.38 70 LYS A O 1
ATOM 549 N N . LEU A 1 71 ? -12.692 8.931 20.949 1.00 85.69 71 LEU A N 1
ATOM 550 C CA . LEU A 1 71 ? -12.812 7.692 21.725 1.00 85.69 71 LEU A CA 1
ATOM 551 C C . LEU A 1 71 ? -13.798 6.709 21.084 1.00 85.69 71 LEU A C 1
ATOM 553 O O . LEU A 1 71 ? -13.494 5.518 21.017 1.00 85.69 71 LEU A O 1
ATOM 557 N N . CYS A 1 72 ? -14.925 7.199 20.554 1.00 89.56 72 CYS A N 1
ATOM 558 C CA . CYS A 1 72 ? -15.855 6.359 19.801 1.00 89.56 72 CYS A CA 1
ATOM 559 C C . CYS A 1 72 ? -15.152 5.681 18.618 1.00 89.56 72 CYS A C 1
ATOM 561 O O . CYS A 1 72 ? -15.132 4.453 18.552 1.00 89.56 72 CYS A O 1
ATOM 563 N N . ILE A 1 73 ? -14.510 6.458 17.737 1.00 89.56 73 ILE A N 1
ATOM 564 C CA . ILE A 1 73 ? -13.863 5.945 16.517 1.00 89.56 73 ILE A CA 1
ATOM 565 C C . ILE A 1 73 ? -12.714 4.977 16.845 1.00 89.56 73 ILE A C 1
ATOM 567 O O . ILE A 1 73 ? -12.592 3.930 16.213 1.00 89.56 73 ILE A O 1
ATOM 571 N N . LEU A 1 74 ? -11.896 5.280 17.859 1.00 87.31 74 LEU A N 1
ATOM 572 C CA . LEU A 1 74 ? -10.784 4.422 18.297 1.00 87.31 74 LEU A CA 1
ATOM 573 C C . LEU A 1 74 ? -11.245 3.061 18.836 1.00 87.31 74 LEU A C 1
ATOM 575 O O . LEU A 1 74 ? -10.485 2.094 18.806 1.00 87.31 74 LEU A O 1
ATOM 579 N N . SER A 1 75 ? -12.489 2.975 19.316 1.00 88.50 75 SER A N 1
ATOM 580 C CA . SER A 1 75 ? -13.090 1.729 19.806 1.00 88.50 75 SER A CA 1
ATOM 581 C C . SER A 1 75 ? -13.687 0.846 18.703 1.00 88.50 75 SER A C 1
ATOM 583 O O . SER A 1 75 ? -14.148 -0.260 18.996 1.00 88.50 75 SER A O 1
ATOM 585 N N . MET A 1 76 ? -13.728 1.335 17.461 1.00 90.25 76 MET A N 1
ATOM 586 C CA . MET A 1 76 ? -14.409 0.688 16.341 1.00 90.25 76 MET A CA 1
ATOM 587 C C . MET A 1 76 ? -13.439 -0.046 15.415 1.00 90.25 76 MET A C 1
ATOM 589 O O . MET A 1 76 ? -12.257 0.297 15.305 1.00 90.25 76 MET A O 1
ATOM 593 N N . ARG A 1 77 ? -13.971 -1.047 14.713 1.00 90.00 77 ARG A N 1
ATOM 594 C CA . ARG A 1 77 ? -13.315 -1.758 13.607 1.00 90.00 77 ARG A CA 1
ATOM 595 C C . ARG A 1 77 ? -13.788 -1.237 12.250 1.00 90.00 77 ARG A C 1
ATOM 597 O O . ARG A 1 77 ? -14.868 -0.666 12.136 1.00 90.00 77 ARG A O 1
ATOM 604 N N . VAL A 1 78 ? -12.992 -1.456 11.207 1.00 86.56 78 VAL A N 1
ATOM 605 C CA . VAL A 1 78 ? -13.364 -1.086 9.831 1.00 86.56 78 VAL A CA 1
ATOM 606 C C . VAL A 1 78 ? -14.628 -1.839 9.407 1.00 86.56 78 VAL A C 1
ATOM 608 O O . VAL A 1 78 ? -14.697 -3.054 9.551 1.00 86.56 78 VAL A O 1
ATOM 611 N N . GLY A 1 79 ? -15.625 -1.134 8.887 1.00 82.56 79 GLY A N 1
ATOM 612 C CA . GLY A 1 79 ? -16.956 -1.649 8.555 1.00 82.56 79 GLY A CA 1
ATOM 613 C C . GLY A 1 79 ? -17.919 -1.768 9.744 1.00 82.56 79 GLY A C 1
ATOM 614 O O . GLY A 1 79 ? -19.020 -2.287 9.573 1.00 82.56 79 GLY A O 1
ATOM 615 N N . GLU A 1 80 ? -17.520 -1.340 10.948 1.00 90.75 80 GLU A N 1
ATOM 616 C CA . GLU A 1 80 ? -18.384 -1.366 12.131 1.00 90.75 80 GLU A CA 1
ATOM 617 C C . GLU A 1 80 ? -19.382 -0.208 12.113 1.00 90.75 80 GLU A C 1
ATOM 619 O O . GLU A 1 80 ? -19.008 0.935 11.846 1.00 90.75 80 GLU A O 1
ATOM 624 N N . ILE A 1 81 ? -20.628 -0.500 12.490 1.00 92.88 81 ILE A N 1
ATOM 625 C CA . ILE A 1 81 ? -21.658 0.496 12.782 1.00 92.88 81 ILE A CA 1
ATOM 626 C C . ILE A 1 81 ? -22.016 0.371 14.258 1.00 92.88 81 ILE A C 1
ATOM 628 O O . ILE A 1 81 ? -22.464 -0.687 14.702 1.00 92.88 81 ILE A O 1
ATOM 632 N N . SER A 1 82 ? -21.827 1.443 15.020 1.00 92.94 82 SER A N 1
ATOM 633 C CA . SER A 1 82 ? -22.038 1.459 16.466 1.00 92.94 82 SER A CA 1
ATOM 634 C C . SER A 1 82 ? -22.789 2.702 16.913 1.00 92.94 82 SER A C 1
ATOM 636 O O . SER A 1 82 ? -22.584 3.798 16.392 1.00 92.94 82 SER A O 1
ATOM 638 N N . CYS A 1 83 ? -23.639 2.522 17.919 1.00 92.62 83 CYS A N 1
ATOM 639 C CA . CYS A 1 83 ? -24.388 3.598 18.544 1.00 92.62 83 CYS A CA 1
ATOM 640 C C . CYS A 1 83 ? -23.735 4.002 19.867 1.00 92.62 83 CYS A C 1
ATOM 642 O O . CYS A 1 83 ? -23.437 3.161 20.723 1.00 92.62 83 CYS A O 1
ATOM 644 N N . PHE A 1 84 ? -23.540 5.302 20.051 1.00 91.44 84 PHE A N 1
ATOM 645 C CA . PHE A 1 84 ? -22.908 5.894 21.218 1.00 91.44 84 PHE A CA 1
ATOM 646 C C . PHE A 1 84 ? -23.799 6.973 21.820 1.00 91.44 84 PHE A C 1
ATOM 648 O O . PHE A 1 84 ? -24.368 7.797 21.112 1.00 91.44 84 PHE A O 1
ATOM 655 N N . LYS A 1 85 ? -23.859 7.018 23.146 1.00 89.56 85 LYS A N 1
ATOM 656 C CA . LYS A 1 85 ? -24.452 8.112 23.909 1.00 89.56 85 LYS A CA 1
ATOM 657 C C . LYS A 1 85 ? -23.341 8.976 24.488 1.00 89.56 85 LYS A C 1
ATOM 659 O O . LYS A 1 85 ? -22.510 8.476 25.245 1.00 89.56 85 LYS A O 1
ATOM 664 N N . ILE A 1 86 ? -23.341 10.262 24.150 1.00 86.69 86 ILE A N 1
ATOM 665 C CA . ILE A 1 86 ? -22.354 11.236 24.632 1.00 86.69 86 ILE A CA 1
ATOM 666 C C . ILE A 1 86 ? -23.068 12.290 25.479 1.00 86.69 86 ILE A C 1
ATOM 668 O O . ILE A 1 86 ? -23.925 13.011 24.966 1.00 86.69 86 ILE A O 1
ATOM 672 N N . LYS A 1 87 ? -22.728 12.380 26.771 1.00 83.88 87 LYS A N 1
ATOM 673 C CA . LYS A 1 87 ? -23.296 13.380 27.695 1.00 83.88 87 LYS A CA 1
ATOM 674 C C . LYS A 1 87 ? -22.696 14.770 27.454 1.00 83.88 87 LYS A C 1
ATOM 676 O O . LYS A 1 87 ? -21.484 14.899 27.283 1.00 83.88 87 LYS A O 1
ATOM 681 N N . GLN A 1 88 ? -23.527 15.812 27.481 1.00 70.44 88 GLN A N 1
ATOM 682 C CA . GLN A 1 88 ? -23.072 17.202 27.420 1.00 70.44 88 GLN A CA 1
ATOM 683 C C . GLN A 1 88 ? -22.418 17.655 28.738 1.0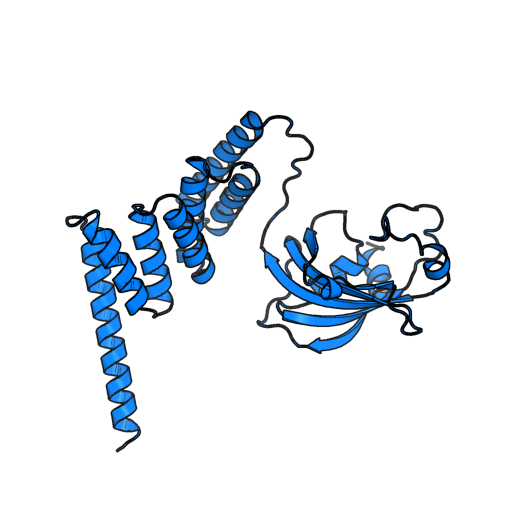0 70.44 88 GLN A C 1
ATOM 685 O O . GLN A 1 88 ? -22.777 17.211 29.827 1.00 70.44 88 GLN A O 1
ATOM 690 N N . VAL A 1 89 ? -21.479 18.604 28.643 1.00 59.59 89 VAL A N 1
ATOM 691 C CA . VAL A 1 89 ? -20.856 19.264 29.801 1.00 59.59 89 VAL A CA 1
ATOM 692 C C . VAL A 1 89 ? -21.474 20.649 29.987 1.00 59.59 89 VAL A C 1
ATOM 694 O O . VAL A 1 89 ? -21.217 21.561 29.201 1.00 59.59 89 VAL A O 1
ATOM 697 N N . GLN A 1 90 ? -22.231 20.837 31.071 1.00 48.38 90 GLN A N 1
ATOM 698 C CA . GLN A 1 90 ? -22.927 22.096 31.388 1.00 48.38 90 GLN A CA 1
ATOM 699 C C . GLN A 1 90 ? -21.983 23.312 31.560 1.00 48.38 90 GLN A C 1
ATOM 701 O O . GLN A 1 90 ? -22.397 24.455 31.381 1.00 48.38 90 GLN A O 1
ATOM 706 N N . HIS A 1 91 ? -20.685 23.104 31.821 1.00 37.47 91 HIS A N 1
ATOM 707 C CA . HIS A 1 91 ? -19.699 24.188 31.979 1.00 37.47 91 HIS A CA 1
ATOM 708 C C . HIS A 1 91 ? -19.153 24.789 30.665 1.00 37.47 91 HIS A C 1
ATOM 710 O O . HIS A 1 91 ? -18.425 25.783 30.704 1.00 37.47 91 HIS A O 1
ATOM 716 N N . ALA A 1 92 ? -19.514 24.255 29.492 1.00 40.84 92 ALA A N 1
ATOM 717 C CA . ALA A 1 92 ? -18.984 24.713 28.202 1.00 40.84 92 ALA A CA 1
ATOM 718 C C . ALA A 1 92 ? -19.728 25.917 27.584 1.00 40.84 92 ALA A C 1
ATOM 720 O O . ALA A 1 92 ? -19.438 26.305 26.452 1.00 40.84 92 ALA A O 1
ATOM 721 N N . ALA A 1 93 ? -20.626 26.583 28.321 1.00 40.16 93 ALA A N 1
ATOM 722 C CA . ALA A 1 93 ? -21.304 27.798 27.850 1.00 40.16 93 ALA A CA 1
ATOM 723 C C . ALA A 1 93 ? -20.338 28.967 27.525 1.00 40.16 93 ALA A C 1
ATOM 725 O O . ALA A 1 93 ? -20.708 29.891 26.798 1.00 40.16 93 ALA A O 1
ATOM 726 N N . ARG A 1 94 ? -19.084 28.931 28.013 1.00 37.25 94 ARG A N 1
ATOM 727 C CA . ARG A 1 94 ? -18.057 29.959 27.739 1.00 37.25 94 ARG A CA 1
ATOM 728 C C . ARG A 1 94 ? -17.106 29.648 26.578 1.00 37.25 94 ARG A C 1
ATOM 730 O O . ARG A 1 94 ? -16.492 30.575 26.060 1.00 37.25 94 ARG A O 1
ATOM 737 N N . GLN A 1 95 ? -17.012 28.405 26.105 1.00 37.72 95 GLN A N 1
ATOM 738 C CA . GLN A 1 95 ? -16.123 28.026 24.996 1.00 37.72 95 GLN A CA 1
ATOM 739 C C . GLN A 1 95 ? -16.945 27.534 23.801 1.00 37.72 95 GLN A C 1
ATOM 741 O O . GLN A 1 95 ? -16.954 26.364 23.435 1.00 37.72 95 GLN A O 1
ATOM 746 N N . LYS A 1 96 ? -17.628 28.488 23.160 1.00 43.75 96 LYS A N 1
ATOM 747 C CA . LYS A 1 96 ? -18.447 28.342 21.941 1.00 43.75 96 LYS A CA 1
ATOM 748 C C . LYS A 1 96 ? -17.683 27.856 20.682 1.00 43.75 96 LYS A C 1
ATOM 750 O O . LYS A 1 96 ? -18.026 28.273 19.582 1.00 43.75 96 LYS A O 1
ATOM 755 N N . ARG A 1 97 ? -16.616 27.046 20.774 1.00 40.31 97 ARG A N 1
ATOM 756 C CA . ARG A 1 97 ? -15.701 26.836 19.628 1.00 40.31 97 ARG A CA 1
ATOM 757 C C . ARG A 1 97 ? -15.314 25.416 19.211 1.00 40.31 97 ARG A C 1
ATOM 759 O O . ARG A 1 97 ? -14.647 25.319 18.188 1.00 40.31 97 ARG A O 1
ATOM 766 N N . LYS A 1 98 ? -15.721 24.330 19.878 1.00 42.16 98 LYS A N 1
ATOM 767 C CA . LYS A 1 98 ? -15.214 22.986 19.501 1.00 42.16 98 LYS A CA 1
ATOM 768 C C . LYS A 1 98 ? -16.192 21.808 19.574 1.00 42.16 98 LYS A C 1
ATOM 770 O O . LYS A 1 98 ? -15.757 20.666 19.652 1.00 42.16 98 LYS A O 1
ATOM 775 N N . LEU A 1 99 ? -17.498 22.041 19.481 1.00 45.41 99 LEU A N 1
ATOM 776 C CA . LEU A 1 99 ? -18.336 20.999 18.881 1.00 45.41 99 LEU A CA 1
ATOM 777 C C . LEU A 1 99 ? -18.304 21.195 17.365 1.00 45.41 99 LEU A C 1
ATOM 779 O O . LEU A 1 99 ? -18.275 22.336 16.899 1.00 45.41 99 LEU A O 1
ATOM 783 N N . HIS A 1 100 ? -18.326 20.094 16.615 1.00 46.84 100 HIS A N 1
ATOM 784 C CA . HIS A 1 100 ? -18.450 20.019 15.150 1.00 46.84 100 HIS A CA 1
ATOM 785 C C . HIS A 1 100 ? -19.833 20.506 14.662 1.00 46.84 100 HIS A C 1
ATOM 787 O O . HIS A 1 100 ? -20.505 19.904 13.836 1.00 46.84 100 HIS A O 1
ATOM 793 N N . LEU A 1 101 ? -20.310 21.590 15.273 1.00 46.22 101 LEU A N 1
ATOM 794 C CA . LEU A 1 101 ? -21.631 22.178 15.140 1.00 46.22 101 LEU A CA 1
ATOM 795 C C . LEU A 1 101 ? -21.575 23.603 14.564 1.00 46.22 101 LEU A C 1
ATOM 797 O O . LEU A 1 101 ? -22.555 24.343 14.636 1.00 46.22 101 LEU A O 1
ATOM 801 N N . GLN A 1 102 ? -20.451 24.005 13.964 1.00 43.97 102 GLN A N 1
ATOM 802 C CA . GLN A 1 102 ? -20.290 25.355 13.405 1.00 43.97 102 GLN A CA 1
ATOM 803 C C . GLN A 1 102 ? -21.289 25.674 12.272 1.00 43.97 102 GLN A C 1
ATOM 805 O O . GLN A 1 102 ? -21.500 26.842 11.964 1.00 43.97 102 GLN A O 1
ATOM 810 N N . SER A 1 103 ? -21.947 24.666 11.694 1.00 41.91 103 SER A N 1
ATOM 811 C CA . SER A 1 103 ? -22.905 24.796 10.590 1.00 41.91 103 SER A CA 1
ATOM 812 C C . SER A 1 103 ? -24.388 24.813 11.003 1.00 41.91 103 SER A C 1
ATOM 814 O O . SER A 1 103 ? -25.253 24.941 10.136 1.00 41.91 103 SER A O 1
ATOM 816 N N . PHE A 1 104 ? -24.739 24.712 12.292 1.00 49.47 104 PHE A N 1
ATOM 817 C CA . PHE A 1 104 ? -26.150 24.577 12.683 1.00 49.47 104 PHE A CA 1
ATOM 818 C C . PHE A 1 104 ? -26.833 25.921 12.943 1.00 49.47 104 PHE A C 1
ATOM 820 O O . PHE A 1 104 ? -26.721 26.503 14.018 1.00 49.47 104 PHE A O 1
ATOM 827 N N . GLN A 1 105 ? -27.711 26.320 12.020 1.00 43.19 105 GLN A N 1
ATOM 828 C CA . GLN A 1 105 ? -28.791 27.283 12.292 1.00 43.19 105 GLN A CA 1
ATOM 829 C C . GLN A 1 105 ? -29.781 26.790 13.378 1.00 43.19 105 GLN A C 1
ATOM 831 O O . GLN A 1 105 ? -30.592 27.567 13.868 1.00 43.19 105 GLN A O 1
ATOM 836 N N . ARG A 1 106 ? -29.702 25.516 13.803 1.00 48.22 106 ARG A N 1
ATOM 837 C CA . ARG A 1 106 ? -30.537 24.880 14.847 1.00 48.22 106 ARG A CA 1
ATOM 838 C C . ARG A 1 106 ? -29.868 24.800 16.230 1.00 48.22 106 ARG A C 1
ATOM 840 O O . ARG A 1 106 ? -30.182 23.918 17.022 1.00 48.22 106 ARG A O 1
ATOM 847 N N . ALA A 1 107 ? -28.933 25.701 16.531 1.00 49.66 107 ALA A N 1
ATOM 848 C CA . ALA A 1 107 ? -28.181 25.682 17.787 1.00 49.66 107 ALA A CA 1
ATOM 849 C C . ALA A 1 107 ? -29.068 25.789 19.049 1.00 49.66 107 ALA A C 1
ATOM 851 O O . ALA A 1 107 ? -28.739 25.182 20.061 1.00 49.66 107 ALA A O 1
ATOM 852 N N . GLN A 1 108 ? -30.203 26.498 19.007 1.00 50.88 108 GLN A N 1
ATOM 853 C CA . GLN A 1 108 ? -31.030 26.742 20.201 1.00 50.88 108 GLN A CA 1
ATOM 854 C C . GLN A 1 108 ? -31.695 25.488 20.794 1.00 50.88 108 GLN A C 1
ATOM 856 O O . GLN A 1 108 ? -31.736 25.364 22.011 1.00 50.88 108 GLN A O 1
ATOM 861 N N . GLU A 1 109 ? -32.166 24.544 19.975 1.00 50.47 109 GLU A N 1
ATOM 862 C CA . GLU A 1 109 ? -32.771 23.292 20.471 1.00 50.47 109 GLU A CA 1
ATOM 863 C C . GLU A 1 109 ? -31.712 22.279 20.931 1.00 50.47 109 GLU A C 1
ATOM 865 O O . GLU A 1 109 ? -31.959 21.457 21.806 1.00 50.47 109 GLU A O 1
ATOM 870 N N . ALA A 1 110 ? -30.503 22.348 20.367 1.00 52.00 110 ALA A N 1
ATOM 871 C CA . ALA A 1 110 ? -29.388 21.494 20.765 1.00 52.00 110 ALA A CA 1
ATOM 872 C C . ALA A 1 110 ? -28.865 21.831 22.177 1.00 52.00 110 ALA A C 1
ATOM 874 O O . ALA A 1 110 ? -28.237 20.987 22.808 1.00 52.00 110 ALA A O 1
ATOM 875 N N . LEU A 1 111 ? -29.125 23.043 22.678 1.00 54.06 111 LEU A N 1
ATOM 876 C CA . LEU A 1 111 ? -28.693 23.531 23.992 1.00 54.06 111 LEU A CA 1
ATOM 877 C C . LEU A 1 111 ? -29.520 22.993 25.178 1.00 54.06 111 LEU A C 1
ATOM 879 O O . LEU A 1 111 ? -29.132 23.236 26.317 1.00 54.06 111 LEU A O 1
ATOM 883 N N . SER A 1 112 ? -30.635 22.291 24.943 1.00 57.44 112 SER A N 1
ATOM 884 C CA . SER A 1 112 ? -31.544 21.828 26.005 1.00 57.44 112 SER A CA 1
ATOM 885 C C . SER A 1 1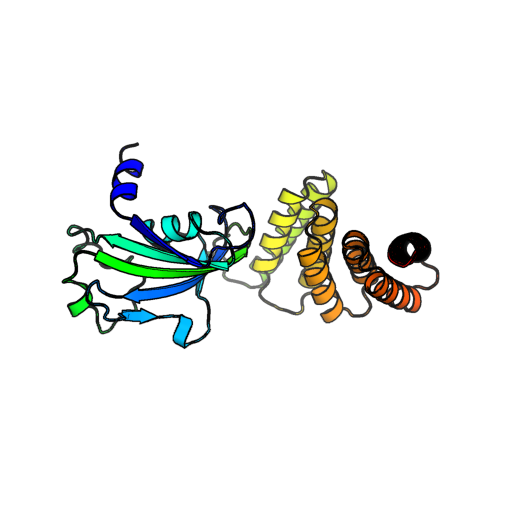12 ? -31.470 20.326 26.301 1.00 57.44 112 SER A C 1
ATOM 887 O O . SER A 1 112 ? -32.375 19.797 26.942 1.00 57.44 112 SER A O 1
ATOM 889 N N . CYS A 1 113 ? -30.464 19.609 25.795 1.00 62.38 113 CYS A N 1
ATOM 890 C CA . CYS A 1 113 ? -30.390 18.151 25.918 1.00 62.38 113 CYS A CA 1
ATOM 891 C C . CYS A 1 113 ? -29.137 17.704 26.673 1.00 62.38 113 CYS A C 1
ATOM 893 O O . CYS A 1 113 ? -28.024 18.099 26.335 1.00 62.38 113 CYS A O 1
ATOM 895 N N . ASP A 1 114 ? -29.330 16.823 27.658 1.00 71.62 114 ASP A N 1
ATOM 896 C CA . ASP A 1 114 ? -28.260 16.319 28.527 1.00 71.62 114 ASP A CA 1
ATOM 897 C C . ASP A 1 114 ? -27.311 15.342 27.815 1.00 71.62 114 ASP A C 1
ATOM 899 O O . ASP A 1 114 ? -26.176 15.134 28.253 1.00 71.62 114 ASP A O 1
ATOM 903 N N . ALA A 1 115 ? -27.748 14.737 26.707 1.00 79.75 115 ALA A N 1
ATOM 904 C CA . ALA A 1 115 ? -26.940 13.835 25.899 1.00 79.75 115 ALA A CA 1
ATOM 905 C C . ALA A 1 115 ? -27.383 13.801 24.431 1.00 79.75 115 ALA A C 1
ATOM 907 O O . ALA A 1 115 ? -28.524 14.119 24.090 1.00 79.75 115 ALA A O 1
ATOM 908 N N . TYR A 1 116 ? -26.468 13.350 23.575 1.00 85.00 116 TYR A N 1
ATOM 909 C CA . TYR A 1 116 ? -26.727 13.047 22.170 1.00 85.00 116 TYR A CA 1
ATOM 910 C C . TYR A 1 116 ? -26.487 11.579 21.871 1.00 85.00 116 TYR A C 1
ATOM 912 O O . TYR A 1 116 ? -25.608 10.947 22.466 1.00 85.00 116 TYR A O 1
ATOM 920 N N . ILE A 1 117 ? -27.234 11.079 20.895 1.00 86.81 117 ILE A N 1
ATOM 921 C CA . ILE A 1 117 ? -27.088 9.741 20.346 1.00 86.81 117 ILE A CA 1
ATOM 922 C C . ILE A 1 117 ? -26.402 9.850 18.986 1.00 86.81 117 ILE A C 1
ATOM 924 O O . ILE A 1 117 ? -26.917 10.486 18.064 1.00 86.81 117 ILE A O 1
ATOM 928 N N . TYR A 1 118 ? -25.230 9.233 18.887 1.00 88.69 118 TYR A N 1
ATOM 929 C CA . TYR A 1 118 ? -24.421 9.156 17.684 1.00 88.69 118 TYR A CA 1
ATOM 930 C C . TYR A 1 118 ? -24.463 7.748 17.122 1.00 88.69 118 TYR A C 1
ATOM 932 O O . TYR A 1 118 ? -24.019 6.809 17.775 1.00 88.69 118 TYR A O 1
ATOM 940 N N . GLU A 1 119 ? -24.919 7.612 15.889 1.00 91.44 119 GLU A N 1
ATOM 941 C CA . GLU A 1 119 ? -24.713 6.403 15.110 1.00 91.44 119 GLU A CA 1
ATOM 942 C C . GLU A 1 119 ? -23.516 6.625 14.193 1.00 91.44 119 GLU A C 1
ATOM 944 O O . GLU A 1 119 ? -23.563 7.489 13.318 1.00 91.44 119 GLU A O 1
ATOM 949 N N . ILE A 1 120 ? -22.429 5.895 14.430 1.00 92.06 120 ILE A N 1
ATOM 950 C CA . ILE A 1 120 ? -21.164 6.056 13.715 1.00 92.06 120 ILE A CA 1
ATOM 951 C C . ILE A 1 120 ? -20.904 4.790 12.917 1.00 92.06 120 ILE A C 1
ATOM 953 O O . ILE A 1 120 ? -20.990 3.685 13.445 1.00 92.06 120 ILE A O 1
ATOM 957 N N . GLU A 1 121 ? -20.548 4.967 11.656 1.00 91.75 121 GLU A N 1
ATOM 958 C CA . GLU A 1 121 ? -20.069 3.922 10.767 1.00 91.75 121 GLU A CA 1
ATOM 959 C C . GLU A 1 121 ? -18.625 4.233 10.384 1.00 91.75 121 GLU A C 1
ATOM 961 O O . GLU A 1 121 ? -18.342 5.283 9.803 1.00 91.75 121 GLU A O 1
ATOM 966 N N . LEU A 1 122 ? -17.707 3.329 10.725 1.00 89.88 122 LEU A N 1
ATOM 967 C CA . LEU A 1 122 ? -16.301 3.451 10.361 1.00 89.88 122 LEU A CA 1
ATOM 968 C C . LEU A 1 122 ? -16.075 2.768 9.014 1.00 89.88 122 LEU A C 1
ATOM 970 O O . LEU A 1 122 ? -15.969 1.550 8.957 1.00 89.88 122 LEU A O 1
ATOM 974 N N . ILE A 1 123 ? -15.975 3.540 7.934 1.00 87.75 123 ILE A N 1
ATOM 975 C CA . ILE A 1 123 ? -15.841 3.009 6.569 1.00 87.75 123 ILE A CA 1
ATOM 976 C C . ILE A 1 123 ? -14.445 2.438 6.334 1.00 87.75 123 ILE A C 1
ATOM 978 O O . ILE A 1 123 ? -14.296 1.317 5.854 1.00 87.75 123 ILE A O 1
ATOM 982 N N . SER A 1 124 ? -13.417 3.212 6.672 1.00 83.44 124 SER A N 1
ATOM 983 C CA . SER A 1 124 ? -12.014 2.832 6.518 1.00 83.44 124 SER A CA 1
ATOM 984 C C . SER A 1 124 ? -11.120 3.731 7.369 1.00 83.44 124 SER A C 1
ATOM 986 O O . SER A 1 124 ? -11.547 4.773 7.874 1.00 83.44 124 SER A O 1
ATOM 988 N N . HIS A 1 125 ? -9.863 3.327 7.542 1.00 81.81 125 HIS A N 1
ATOM 989 C CA . HIS A 1 125 ? -8.852 4.178 8.150 1.00 81.81 125 HIS A CA 1
ATOM 990 C C . HIS A 1 125 ? -7.494 4.000 7.465 1.00 81.81 125 HIS A C 1
ATOM 992 O O . HIS A 1 125 ? -7.066 2.879 7.182 1.00 81.81 125 HIS A O 1
ATOM 998 N N . ASP A 1 126 ? -6.780 5.103 7.279 1.00 76.56 126 ASP A N 1
ATOM 999 C CA . ASP A 1 126 ? -5.421 5.109 6.749 1.00 76.56 126 ASP A CA 1
ATOM 1000 C C . ASP A 1 126 ? -4.427 5.309 7.897 1.00 76.56 126 ASP A C 1
ATOM 1002 O O . ASP A 1 126 ? -4.601 6.188 8.745 1.00 76.56 126 ASP A O 1
ATOM 1006 N N . LEU A 1 127 ? -3.352 4.516 7.925 1.00 59.56 127 LEU A N 1
ATOM 1007 C CA . LEU A 1 127 ? -2.207 4.744 8.812 1.00 59.56 127 LEU A CA 1
ATOM 1008 C C . LEU A 1 127 ? -1.438 5.980 8.316 1.00 59.56 127 LEU A C 1
ATOM 1010 O O . LEU A 1 127 ? -0.445 5.848 7.603 1.00 59.56 127 LEU A O 1
ATOM 1014 N N . GLN A 1 128 ? -1.907 7.183 8.650 1.00 55.91 128 GLN A N 1
ATOM 1015 C CA . GLN A 1 128 ? -1.261 8.433 8.243 1.00 55.91 128 GLN A CA 1
ATOM 1016 C C . GLN A 1 128 ? -1.022 9.382 9.420 1.00 55.91 128 GLN A C 1
ATOM 1018 O O . GLN A 1 128 ? -1.981 9.911 9.978 1.00 55.91 128 GLN A O 1
ATOM 1023 N N . PRO A 1 129 ? 0.245 9.691 9.755 1.00 44.12 129 PRO A N 1
ATOM 1024 C CA . PRO A 1 129 ? 0.561 10.826 10.607 1.00 44.12 129 PRO A CA 1
ATOM 1025 C C . PRO A 1 129 ? 0.350 12.138 9.841 1.00 44.12 129 PRO A C 1
ATOM 1027 O O . PRO A 1 129 ? 0.851 12.313 8.731 1.00 44.12 129 PRO A O 1
ATOM 1030 N N . CYS A 1 130 ? -0.356 13.079 10.464 1.00 42.06 130 CYS A N 1
ATOM 1031 C CA . CYS A 1 130 ? -0.570 14.409 9.905 1.00 42.06 130 CYS A CA 1
ATOM 1032 C C . CYS A 1 130 ? 0.705 15.249 9.963 1.00 42.06 130 CYS A C 1
ATOM 1034 O O . CYS A 1 130 ? 1.358 15.333 11.005 1.00 42.06 130 CYS A O 1
ATOM 1036 N N . TYR A 1 131 ? 1.000 15.941 8.865 1.00 45.81 131 TYR A N 1
ATOM 1037 C CA . TYR A 1 131 ? 1.867 17.113 8.869 1.00 45.81 131 TYR A CA 1
ATOM 1038 C C . TYR A 1 131 ? 0.973 18.332 8.728 1.00 45.81 131 TYR A C 1
ATOM 1040 O O . TYR A 1 131 ? 0.164 18.411 7.806 1.00 45.81 131 TYR A O 1
ATOM 1048 N N . SER A 1 132 ? 1.130 19.298 9.629 1.00 42.22 132 SER A N 1
ATOM 1049 C CA . SER A 1 132 ? 0.512 20.603 9.457 1.00 42.22 132 SER A CA 1
ATOM 1050 C C . SER A 1 132 ? 1.113 21.268 8.213 1.00 42.22 132 SER A C 1
ATOM 1052 O O . SER A 1 132 ? 2.284 21.647 8.166 1.00 42.22 132 SER A O 1
ATOM 1054 N N . THR A 1 133 ? 0.301 21.420 7.171 1.00 46.44 133 THR A N 1
ATOM 1055 C CA . THR A 1 133 ? 0.602 22.256 5.997 1.00 46.44 133 THR A CA 1
ATOM 1056 C C . THR A 1 133 ? 0.422 23.750 6.289 1.00 46.44 133 THR A C 1
ATOM 1058 O O . THR A 1 133 ? 0.612 24.578 5.406 1.00 46.44 133 THR A O 1
ATOM 1061 N N . GLN A 1 134 ? 0.114 24.104 7.543 1.00 47.72 134 GLN A N 1
ATOM 1062 C CA . GLN A 1 134 ? -0.313 25.434 7.987 1.00 47.72 134 GLN A CA 1
ATOM 1063 C C . GLN A 1 134 ? 0.726 26.556 7.781 1.00 47.72 134 GLN A C 1
ATOM 1065 O O . GLN A 1 134 ? 0.353 27.717 7.877 1.00 47.72 134 GLN A O 1
ATOM 1070 N N . ASN A 1 135 ? 1.981 26.233 7.432 1.00 47.19 135 ASN A N 1
ATOM 1071 C CA . ASN A 1 135 ? 3.059 27.209 7.213 1.00 47.19 135 ASN A CA 1
ATOM 1072 C C . ASN A 1 135 ? 3.700 27.162 5.804 1.00 47.19 135 ASN A C 1
ATOM 1074 O O . ASN A 1 135 ? 4.744 27.776 5.613 1.00 47.19 135 ASN A O 1
ATOM 1078 N N . LEU A 1 136 ? 3.151 26.419 4.830 1.00 55.19 136 LEU A N 1
ATOM 1079 C CA . LEU A 1 136 ? 3.738 26.303 3.479 1.00 55.19 136 LEU A CA 1
ATOM 1080 C C . LEU A 1 136 ? 2.993 27.209 2.492 1.00 55.19 136 LEU A C 1
ATOM 1082 O O . LEU A 1 136 ? 1.865 26.895 2.107 1.00 55.19 136 LEU A O 1
ATOM 1086 N N . THR A 1 137 ? 3.606 28.317 2.071 1.00 61.22 137 THR A N 1
ATOM 1087 C CA . THR A 1 137 ? 2.928 29.336 1.250 1.00 61.22 137 THR A CA 1
ATOM 1088 C C . THR A 1 137 ? 3.068 29.076 -0.250 1.00 61.22 137 THR A C 1
ATOM 1090 O O . THR A 1 137 ? 2.137 29.384 -0.993 1.00 61.22 137 THR A O 1
ATOM 1093 N N . THR A 1 138 ? 4.150 28.436 -0.714 1.00 76.06 138 THR A N 1
ATOM 1094 C CA . THR A 1 138 ? 4.393 28.223 -2.157 1.00 76.06 138 THR A CA 1
ATOM 1095 C C . THR A 1 138 ? 4.459 26.746 -2.570 1.00 76.06 138 THR A C 1
ATOM 1097 O O . THR A 1 138 ? 4.831 25.863 -1.797 1.00 76.06 138 THR A O 1
ATOM 1100 N N . GLU A 1 139 ? 4.086 26.452 -3.820 1.00 74.94 139 GLU A N 1
ATOM 1101 C CA . GLU A 1 139 ? 4.158 25.100 -4.403 1.00 74.94 139 GLU A CA 1
ATOM 1102 C C . GLU A 1 139 ? 5.601 24.579 -4.504 1.00 74.94 139 GLU A C 1
ATOM 1104 O O . GLU A 1 139 ? 5.855 23.390 -4.295 1.00 74.94 139 GLU A O 1
ATOM 1109 N N . ALA A 1 140 ? 6.561 25.477 -4.738 1.00 81.38 140 ALA A N 1
ATOM 1110 C CA . ALA A 1 140 ? 7.983 25.152 -4.777 1.00 81.38 140 ALA A CA 1
ATOM 1111 C C . ALA A 1 140 ? 8.495 24.652 -3.415 1.00 81.38 140 ALA A C 1
ATOM 1113 O O . ALA A 1 140 ? 9.152 23.614 -3.346 1.00 81.38 140 ALA A O 1
ATOM 1114 N N . GLU A 1 141 ? 8.134 25.325 -2.318 1.00 81.81 141 GLU A N 1
ATOM 1115 C CA . GLU A 1 141 ? 8.488 24.889 -0.960 1.00 81.81 141 GLU A CA 1
ATOM 1116 C C . GLU A 1 141 ? 7.879 23.528 -0.616 1.00 81.81 141 GLU A C 1
ATOM 1118 O O . GLU A 1 141 ? 8.546 22.672 -0.028 1.00 81.81 141 GLU A O 1
ATOM 1123 N N . ARG A 1 142 ? 6.619 23.302 -1.011 1.00 78.88 142 ARG A N 1
ATOM 1124 C CA . ARG A 1 142 ? 5.952 22.007 -0.826 1.00 78.88 142 ARG A CA 1
ATOM 1125 C C . ARG A 1 142 ? 6.671 20.895 -1.582 1.00 78.88 142 ARG A C 1
ATOM 1127 O O . ARG A 1 142 ? 6.943 19.847 -1.000 1.00 78.88 142 ARG A O 1
ATOM 1134 N N . THR A 1 143 ? 7.041 21.150 -2.833 1.00 84.38 143 THR A N 1
ATOM 1135 C CA . THR A 1 143 ? 7.754 20.192 -3.688 1.00 84.38 143 THR A CA 1
ATOM 1136 C C . THR A 1 143 ? 9.156 19.894 -3.156 1.00 84.38 143 THR A C 1
ATOM 1138 O O . THR A 1 143 ? 9.548 18.730 -3.068 1.00 84.38 143 THR A O 1
ATOM 1141 N N . GLN A 1 144 ? 9.895 20.911 -2.705 1.00 86.56 144 GLN A N 1
ATOM 1142 C CA . GLN A 1 144 ? 11.212 20.719 -2.093 1.00 86.56 144 GLN A CA 1
ATOM 1143 C C . GLN A 1 144 ? 11.116 19.886 -0.810 1.00 86.56 144 GLN A C 1
ATOM 1145 O O . GLN A 1 144 ? 11.894 18.955 -0.599 1.00 86.56 144 GLN A O 1
ATOM 1150 N N . LYS A 1 145 ? 10.129 20.179 0.042 1.00 85.44 145 LYS A N 1
ATOM 1151 C CA . LYS A 1 145 ? 9.893 19.412 1.267 1.00 85.44 145 LYS A CA 1
ATOM 1152 C C . LYS A 1 145 ? 9.484 17.969 0.962 1.00 85.44 145 LYS A C 1
ATOM 1154 O O . LYS A 1 145 ? 9.960 17.060 1.639 1.00 85.44 145 LYS A O 1
ATOM 1159 N N . ALA A 1 146 ? 8.656 17.753 -0.061 1.00 87.44 146 ALA A N 1
ATOM 1160 C CA . ALA A 1 146 ? 8.313 16.421 -0.547 1.00 87.44 146 ALA A CA 1
ATOM 1161 C C . ALA A 1 146 ? 9.561 15.661 -1.021 1.00 87.44 146 ALA A C 1
ATOM 1163 O O . ALA A 1 146 ? 9.742 14.500 -0.665 1.00 87.44 146 ALA A O 1
ATOM 1164 N N . SER A 1 147 ? 10.469 16.327 -1.742 1.00 91.06 147 SER A N 1
ATOM 1165 C CA . SER A 1 147 ? 11.739 15.731 -2.164 1.00 91.06 147 SER A CA 1
ATOM 1166 C C . SER A 1 147 ? 12.612 15.328 -0.974 1.00 91.06 147 SER A C 1
ATOM 1168 O O . SER A 1 147 ? 13.107 14.205 -0.938 1.00 91.06 147 SER A O 1
ATOM 1170 N N . ASN A 1 148 ? 12.743 16.184 0.045 1.00 89.94 148 ASN A N 1
ATOM 1171 C CA . ASN A 1 148 ? 13.499 15.844 1.256 1.00 89.94 148 ASN A CA 1
ATOM 1172 C C . ASN A 1 148 ? 12.889 14.625 1.968 1.00 89.94 148 ASN A C 1
ATOM 1174 O O . ASN A 1 148 ? 13.601 13.706 2.356 1.00 89.94 148 ASN A O 1
ATOM 1178 N N . LYS A 1 149 ? 11.556 14.574 2.068 1.00 88.00 149 LYS A N 1
ATOM 1179 C CA . LYS A 1 149 ? 10.833 13.447 2.672 1.00 88.00 149 LYS A CA 1
ATOM 1180 C C . LYS A 1 149 ? 10.967 12.150 1.876 1.00 88.00 149 LYS A C 1
ATOM 1182 O O . LYS A 1 149 ? 11.075 11.074 2.457 1.00 88.00 149 LYS A O 1
ATOM 1187 N N . LYS A 1 150 ? 11.027 12.243 0.548 1.00 94.00 150 LYS A N 1
ATOM 1188 C CA . LYS A 1 150 ? 11.368 11.114 -0.321 1.00 94.00 150 LYS A CA 1
ATOM 1189 C C . LYS A 1 150 ? 12.775 10.588 -0.008 1.00 94.00 150 LYS A C 1
ATOM 1191 O O . LYS A 1 150 ? 12.944 9.375 0.071 1.00 94.00 150 LYS A O 1
ATOM 1196 N N . GLU A 1 151 ? 13.765 11.461 0.189 1.00 95.81 151 GLU A N 1
ATOM 1197 C CA . GLU A 1 151 ? 15.120 11.023 0.558 1.00 95.81 151 GLU A CA 1
ATOM 1198 C C . GLU A 1 151 ? 15.180 10.391 1.957 1.00 95.81 151 GLU A C 1
ATOM 1200 O O . GLU A 1 151 ? 15.805 9.343 2.115 1.00 95.81 151 GLU A O 1
ATOM 1205 N N . ASP A 1 152 ? 14.453 10.935 2.940 1.00 87.19 152 ASP A N 1
ATOM 1206 C CA . ASP A 1 152 ? 14.297 10.299 4.259 1.00 87.19 152 ASP A CA 1
ATOM 1207 C C . ASP A 1 152 ? 13.713 8.879 4.117 1.00 87.19 152 ASP A C 1
ATOM 1209 O O . ASP A 1 152 ? 14.203 7.915 4.711 1.00 87.19 152 ASP A O 1
ATOM 1213 N N . GLY A 1 153 ? 12.691 8.724 3.268 1.00 91.19 153 GLY A N 1
ATOM 1214 C CA . GLY A 1 153 ? 12.106 7.425 2.947 1.00 91.19 153 GLY A CA 1
ATOM 1215 C C . GLY A 1 153 ? 13.110 6.463 2.310 1.00 91.19 153 GLY A C 1
ATOM 1216 O O . GLY A 1 153 ? 13.179 5.302 2.713 1.00 91.19 153 GLY A O 1
ATOM 1217 N N . ASN A 1 154 ? 13.936 6.943 1.373 1.00 96.31 154 ASN A N 1
ATOM 1218 C CA . ASN A 1 154 ? 14.997 6.152 0.739 1.00 96.31 154 ASN A CA 1
ATOM 1219 C C . ASN A 1 154 ? 16.036 5.667 1.758 1.00 96.31 154 ASN A C 1
ATOM 1221 O O . ASN A 1 154 ? 16.463 4.510 1.698 1.00 96.31 154 ASN A O 1
ATOM 1225 N N . LEU A 1 155 ? 16.406 6.523 2.715 1.00 94.81 155 LEU A N 1
ATOM 1226 C CA . LEU A 1 155 ? 17.321 6.168 3.795 1.00 94.81 155 LEU A CA 1
ATOM 1227 C C . LEU A 1 155 ? 16.751 5.009 4.622 1.00 94.81 155 LEU A C 1
ATOM 1229 O O . LEU A 1 155 ? 17.394 3.962 4.734 1.00 94.81 155 LEU A O 1
ATOM 1233 N N . TYR A 1 156 ? 15.519 5.137 5.120 1.00 87.44 156 TYR A N 1
ATOM 1234 C CA . TYR A 1 156 ? 14.868 4.060 5.872 1.00 87.44 156 TYR A CA 1
ATOM 1235 C C . TYR A 1 156 ? 14.662 2.793 5.035 1.00 87.44 156 TYR A C 1
ATOM 1237 O O . TYR A 1 156 ? 14.815 1.681 5.543 1.00 87.44 156 TYR A O 1
ATOM 1245 N N . PHE A 1 157 ? 14.375 2.933 3.738 1.00 95.62 157 PHE A N 1
ATOM 1246 C CA . PHE A 1 157 ? 14.229 1.791 2.839 1.00 95.62 157 PHE A CA 1
ATOM 1247 C C . PHE A 1 157 ? 15.537 1.003 2.722 1.00 95.62 157 PHE A C 1
ATOM 1249 O O . PHE A 1 157 ? 15.527 -0.226 2.808 1.00 95.62 157 PHE A O 1
ATOM 1256 N N . SER A 1 158 ? 16.675 1.694 2.593 1.00 97.00 158 SER A N 1
ATOM 1257 C CA . SER A 1 158 ? 17.996 1.051 2.546 1.00 97.00 158 SER A CA 1
ATOM 1258 C C . SER A 1 158 ? 18.360 0.339 3.856 1.00 97.00 158 SER A C 1
ATOM 1260 O O . SER A 1 158 ? 19.013 -0.704 3.833 1.00 97.00 158 SER A O 1
ATOM 1262 N N . GLN A 1 159 ? 17.853 0.839 4.987 1.00 94.75 159 GLN A N 1
ATOM 1263 C CA . GLN A 1 159 ? 17.966 0.216 6.309 1.00 94.75 159 GLN A CA 1
ATOM 1264 C C . GLN A 1 159 ? 16.987 -0.953 6.519 1.00 94.75 159 GLN A C 1
ATOM 1266 O O . GLN A 1 159 ? 17.020 -1.591 7.567 1.00 94.75 159 GLN A O 1
ATOM 1271 N N . LYS A 1 160 ? 16.134 -1.267 5.531 1.00 94.25 160 LYS A N 1
ATOM 1272 C CA . LYS A 1 160 ? 15.039 -2.253 5.618 1.00 94.25 160 LYS A CA 1
ATOM 1273 C C . LYS A 1 160 ? 13.958 -1.895 6.647 1.00 94.25 160 LYS A C 1
ATOM 1275 O O . LYS A 1 160 ? 13.110 -2.728 6.968 1.00 94.25 160 LYS A O 1
ATOM 1280 N N . GLU A 1 161 ? 13.926 -0.647 7.104 1.00 84.88 161 GLU A N 1
ATOM 1281 C CA . GLU A 1 161 ? 12.898 -0.103 7.992 1.00 84.88 161 GLU A CA 1
ATOM 1282 C C . GLU A 1 161 ? 11.662 0.311 7.180 1.00 84.88 161 GLU A C 1
ATOM 1284 O O . GLU A 1 161 ? 11.290 1.482 7.085 1.00 84.88 161 GLU A O 1
ATOM 1289 N N . TYR A 1 162 ? 11.010 -0.668 6.545 1.00 82.19 162 TYR A N 1
ATOM 1290 C CA . TYR A 1 162 ? 9.976 -0.419 5.532 1.00 82.19 162 TYR A CA 1
ATOM 1291 C C . TYR A 1 162 ? 8.756 0.343 6.064 1.00 82.19 162 TYR A C 1
ATOM 1293 O O . TYR A 1 162 ? 8.130 1.090 5.317 1.00 82.19 162 TYR A O 1
ATOM 1301 N N . LYS A 1 163 ? 8.422 0.193 7.353 1.00 78.12 163 LYS A N 1
ATOM 1302 C CA . LYS A 1 163 ? 7.325 0.947 7.986 1.00 78.12 163 LYS A CA 1
ATOM 1303 C C . LYS A 1 163 ? 7.644 2.441 8.072 1.00 78.12 163 LYS A C 1
ATOM 1305 O O . LYS A 1 163 ? 6.777 3.266 7.795 1.00 78.12 163 LYS A O 1
ATOM 1310 N N . LEU A 1 164 ? 8.880 2.780 8.443 1.00 73.19 164 LEU A N 1
ATOM 1311 C CA . LEU A 1 164 ? 9.343 4.167 8.511 1.00 73.19 164 LEU A CA 1
ATOM 1312 C C . LEU A 1 164 ? 9.513 4.748 7.106 1.00 73.19 164 LEU A C 1
ATOM 1314 O O . LEU A 1 164 ? 9.049 5.855 6.854 1.00 73.19 164 LEU A O 1
ATOM 1318 N N . ALA A 1 165 ? 10.059 3.970 6.168 1.00 82.50 165 ALA A N 1
ATOM 1319 C CA . ALA A 1 165 ? 10.170 4.371 4.768 1.00 82.50 165 ALA A CA 1
ATOM 1320 C C . ALA A 1 165 ? 8.803 4.734 4.168 1.00 82.50 165 ALA A C 1
ATOM 1322 O O . ALA A 1 165 ? 8.618 5.825 3.635 1.00 82.50 165 ALA A O 1
ATOM 1323 N N . MET A 1 166 ? 7.815 3.848 4.332 1.00 83.75 166 MET A N 1
ATOM 1324 C CA . MET A 1 166 ? 6.447 4.056 3.854 1.00 83.75 166 MET A CA 1
ATOM 1325 C C . MET A 1 166 ? 5.806 5.305 4.465 1.00 83.75 166 MET A C 1
ATOM 1327 O O . MET A 1 166 ? 5.141 6.059 3.758 1.00 83.75 166 MET A O 1
ATOM 1331 N N . LYS A 1 167 ? 6.050 5.558 5.756 1.00 80.75 167 LYS A N 1
ATOM 1332 C CA . LYS A 1 167 ? 5.610 6.785 6.423 1.00 80.75 167 LYS A CA 1
ATOM 1333 C C . LYS A 1 167 ? 6.201 8.024 5.742 1.00 80.75 167 LYS A C 1
ATOM 1335 O O . LYS A 1 167 ? 5.434 8.897 5.351 1.00 80.75 167 LYS A O 1
ATOM 1340 N N . GLU A 1 168 ? 7.520 8.108 5.578 1.00 81.81 168 GLU A N 1
ATOM 1341 C CA . GLU A 1 168 ? 8.173 9.277 4.963 1.00 81.81 168 GLU A CA 1
ATOM 1342 C C . GLU A 1 168 ? 7.740 9.493 3.503 1.00 81.81 168 GLU A C 1
ATOM 1344 O O . GLU A 1 168 ? 7.459 10.628 3.106 1.00 81.81 168 GLU A O 1
ATOM 1349 N N . TYR A 1 169 ? 7.549 8.419 2.730 1.00 87.62 169 TYR A N 1
ATOM 1350 C CA . TYR A 1 169 ? 6.993 8.524 1.379 1.00 87.62 169 TYR A CA 1
ATOM 1351 C C . TYR A 1 169 ? 5.551 9.039 1.355 1.00 87.62 169 TYR A C 1
ATOM 1353 O O . TYR A 1 169 ? 5.216 9.845 0.489 1.00 87.62 169 TYR A O 1
ATOM 1361 N N . TYR A 1 170 ? 4.697 8.638 2.301 1.00 82.00 170 TYR A N 1
ATOM 1362 C CA . TYR A 1 170 ? 3.342 9.189 2.383 1.00 82.00 170 TYR A CA 1
ATOM 1363 C C . TYR A 1 170 ? 3.333 10.670 2.712 1.00 82.00 170 TYR A C 1
ATOM 1365 O O . TYR A 1 170 ? 2.541 11.428 2.159 1.00 82.00 170 TYR A O 1
ATOM 1373 N N . ILE A 1 171 ? 4.237 11.100 3.581 1.00 78.69 171 ILE A N 1
ATOM 1374 C CA . ILE A 1 171 ? 4.363 12.513 3.919 1.00 78.69 171 ILE A CA 1
ATOM 1375 C C . ILE A 1 171 ? 4.753 13.306 2.675 1.00 78.69 171 ILE A C 1
ATOM 1377 O O . ILE A 1 171 ? 4.162 14.348 2.405 1.00 78.69 171 ILE A O 1
ATOM 1381 N N . ALA A 1 172 ? 5.705 12.796 1.893 1.00 86.88 172 ALA A N 1
ATOM 1382 C CA . ALA A 1 172 ? 6.068 13.392 0.616 1.00 86.88 172 ALA A CA 1
ATOM 1383 C C . ALA A 1 172 ? 4.882 13.437 -0.361 1.00 86.88 172 ALA A C 1
ATOM 1385 O O . ALA A 1 172 ? 4.641 14.476 -0.969 1.00 86.88 172 ALA A O 1
ATOM 1386 N N . TYR A 1 173 ? 4.117 12.348 -0.464 1.00 85.69 173 TYR A N 1
ATOM 1387 C CA . TYR A 1 173 ? 2.944 12.244 -1.334 1.00 85.69 173 TYR A CA 1
ATOM 1388 C C . TYR A 1 173 ? 1.895 13.324 -1.024 1.00 85.69 173 TYR A C 1
ATOM 1390 O O . TYR A 1 173 ? 1.436 14.002 -1.935 1.00 85.69 173 TYR A O 1
ATOM 1398 N N . HIS A 1 174 ? 1.583 13.560 0.254 1.00 76.75 174 HIS A N 1
ATOM 1399 C CA . HIS A 1 174 ? 0.580 14.560 0.667 1.00 76.75 174 HIS A CA 1
ATOM 1400 C C . HIS A 1 174 ? 1.023 16.012 0.540 1.00 76.75 174 HIS A C 1
ATOM 1402 O O . HIS A 1 174 ? 0.199 16.923 0.588 1.00 76.75 174 HIS A O 1
ATOM 1408 N N . LEU A 1 175 ? 2.325 16.252 0.416 1.00 78.38 175 LEU A N 1
ATOM 1409 C CA . LEU A 1 175 ? 2.841 17.593 0.167 1.00 78.38 175 LEU A CA 1
ATOM 1410 C C . LEU A 1 175 ? 2.680 17.992 -1.305 1.00 78.38 175 LEU A C 1
ATOM 1412 O O . LEU A 1 175 ? 2.647 19.185 -1.610 1.00 78.38 175 LEU A O 1
ATOM 1416 N N . ILE A 1 176 ? 2.550 17.022 -2.211 1.00 79.19 176 ILE A N 1
ATOM 1417 C CA . ILE A 1 176 ? 2.372 17.284 -3.635 1.00 79.19 176 ILE A CA 1
ATOM 1418 C C . ILE A 1 176 ? 0.940 17.748 -3.889 1.00 79.19 176 ILE A C 1
ATOM 1420 O O . ILE A 1 176 ? -0.028 17.117 -3.484 1.00 79.19 176 ILE A O 1
ATOM 1424 N N . SER A 1 177 ? 0.818 18.888 -4.566 1.00 65.06 177 SER A N 1
ATOM 1425 C CA . SER A 1 177 ? -0.471 19.505 -4.907 1.00 65.06 177 SER A CA 1
ATOM 1426 C C . SER A 1 177 ? -0.938 19.167 -6.328 1.00 65.06 177 SER A C 1
ATOM 1428 O O . SER A 1 177 ? -2.094 19.410 -6.655 1.00 65.06 177 SER A O 1
ATOM 1430 N N . CYS A 1 178 ? -0.043 18.632 -7.165 1.00 64.88 178 CYS A N 1
ATOM 1431 C CA . CYS A 1 178 ? -0.262 18.402 -8.590 1.00 64.88 178 CYS A CA 1
ATOM 1432 C C . CYS A 1 178 ? -0.205 16.910 -8.951 1.00 64.88 178 CYS A C 1
ATOM 1434 O O . CYS A 1 178 ? 0.816 16.247 -8.754 1.00 64.88 178 CYS A O 1
ATOM 1436 N N . ASP A 1 179 ? -1.276 16.426 -9.584 1.00 61.50 179 ASP A N 1
ATOM 1437 C CA . ASP A 1 179 ? -1.494 15.022 -9.971 1.00 61.50 179 ASP A CA 1
ATOM 1438 C C . ASP A 1 179 ? -0.572 14.499 -11.092 1.00 61.50 179 ASP A C 1
ATOM 1440 O O . ASP A 1 179 ? -0.605 13.314 -11.409 1.00 61.50 179 ASP A O 1
ATOM 1444 N N . ARG A 1 180 ? 0.249 15.347 -11.725 1.00 62.53 180 ARG A N 1
ATOM 1445 C CA . ARG A 1 180 ? 1.153 14.956 -12.828 1.00 62.53 180 ARG A CA 1
ATOM 1446 C C . ARG A 1 180 ? 2.582 15.466 -12.641 1.00 62.53 180 ARG A C 1
ATOM 1448 O O . ARG A 1 180 ? 3.142 16.100 -13.528 1.00 62.53 180 ARG A O 1
ATOM 1455 N N . SER A 1 181 ? 3.173 15.209 -11.476 1.00 72.81 181 SER A N 1
ATOM 1456 C CA . SER A 1 181 ? 4.610 15.436 -11.268 1.00 72.81 181 SER A CA 1
ATOM 1457 C C . SER A 1 181 ? 5.406 14.135 -11.416 1.00 72.81 181 SER A C 1
ATOM 1459 O O . SER A 1 181 ? 4.967 13.080 -10.968 1.00 72.81 181 SER A O 1
ATOM 1461 N N . GLU A 1 182 ? 6.611 14.207 -11.981 1.00 77.75 182 GLU A N 1
ATOM 1462 C CA . GLU A 1 182 ? 7.578 13.090 -12.010 1.00 77.75 182 GLU A CA 1
ATOM 1463 C C . GLU A 1 182 ? 7.884 12.561 -10.589 1.00 77.75 182 GLU A C 1
ATOM 1465 O O . GLU A 1 182 ? 8.092 11.366 -10.349 1.00 77.75 182 GLU A O 1
ATOM 1470 N N . LEU A 1 183 ? 7.832 13.463 -9.602 1.00 87.19 183 LEU A N 1
ATOM 1471 C CA . LEU A 1 183 ? 7.978 13.132 -8.190 1.00 87.19 183 LEU A CA 1
ATOM 1472 C C . LEU A 1 183 ? 6.840 12.232 -7.682 1.00 87.19 183 LEU A C 1
ATOM 1474 O O . LEU A 1 183 ? 7.100 11.318 -6.899 1.00 87.19 183 LEU A O 1
ATOM 1478 N N . LEU A 1 184 ? 5.601 12.458 -8.132 1.00 88.12 184 LEU A N 1
ATOM 1479 C CA . LEU A 1 184 ? 4.445 11.641 -7.763 1.00 88.12 184 LEU A CA 1
ATOM 1480 C C . LEU A 1 184 ? 4.614 10.197 -8.238 1.00 88.12 184 LEU A C 1
ATOM 1482 O O . LEU A 1 184 ? 4.442 9.275 -7.444 1.00 88.12 184 LEU A O 1
ATOM 1486 N N . GLU A 1 185 ? 4.999 9.998 -9.500 1.00 91.12 185 GLU A N 1
ATOM 1487 C CA . GLU A 1 185 ? 5.244 8.663 -10.054 1.00 91.12 185 GLU A CA 1
ATOM 1488 C C . GLU A 1 185 ? 6.305 7.914 -9.234 1.00 91.12 185 GLU A C 1
ATOM 1490 O O . GLU A 1 185 ? 6.087 6.779 -8.797 1.00 91.12 185 GLU A O 1
ATOM 1495 N N . THR A 1 186 ? 7.421 8.591 -8.941 1.00 93.62 186 THR A N 1
ATOM 1496 C CA . THR A 1 186 ? 8.516 8.046 -8.128 1.00 93.62 186 THR A CA 1
ATOM 1497 C C . THR A 1 186 ? 8.050 7.658 -6.725 1.00 93.62 186 THR A C 1
ATOM 1499 O O . THR A 1 186 ? 8.419 6.597 -6.216 1.00 93.62 186 THR A O 1
ATOM 1502 N N . LEU A 1 187 ? 7.228 8.493 -6.085 1.00 92.88 187 LEU A N 1
ATOM 1503 C CA . LEU A 1 187 ? 6.702 8.227 -4.748 1.00 92.88 187 LEU A CA 1
ATOM 1504 C C . LEU A 1 187 ? 5.734 7.051 -4.728 1.00 92.88 187 LEU A C 1
ATOM 1506 O O . LEU A 1 187 ? 5.893 6.166 -3.891 1.00 92.88 187 LEU A O 1
ATOM 1510 N N . LEU A 1 188 ? 4.779 7.001 -5.657 1.00 91.44 188 LEU A N 1
ATOM 1511 C CA . LEU A 1 188 ? 3.851 5.874 -5.799 1.00 91.44 188 LEU A CA 1
ATOM 1512 C C . LEU A 1 188 ? 4.618 4.565 -5.994 1.00 91.44 188 LEU A C 1
ATOM 1514 O O . LEU A 1 188 ? 4.348 3.556 -5.331 1.00 91.44 188 LEU A O 1
ATOM 1518 N N . LEU A 1 189 ? 5.651 4.610 -6.839 1.00 95.81 189 LEU A N 1
ATOM 1519 C CA . LEU A 1 189 ? 6.530 3.481 -7.055 1.00 95.81 189 LEU A CA 1
ATOM 1520 C C . LEU A 1 189 ? 7.229 3.102 -5.739 1.00 95.81 189 LEU A C 1
ATOM 1522 O O . LEU A 1 189 ? 7.132 1.953 -5.316 1.00 95.81 189 LEU A O 1
ATOM 1526 N N . ASN A 1 190 ? 7.866 4.027 -5.029 1.00 96.50 190 ASN A N 1
ATOM 1527 C CA . ASN A 1 190 ? 8.544 3.743 -3.757 1.00 96.50 190 ASN A CA 1
ATOM 1528 C C . ASN A 1 190 ? 7.611 3.211 -2.651 1.00 96.50 190 ASN A C 1
ATOM 1530 O O . ASN A 1 190 ? 7.981 2.266 -1.946 1.00 96.50 190 ASN A O 1
ATOM 1534 N N . ILE A 1 191 ? 6.383 3.727 -2.551 1.00 91.81 191 ILE A N 1
ATOM 1535 C CA . ILE A 1 191 ? 5.351 3.211 -1.641 1.00 91.81 191 ILE A CA 1
ATOM 1536 C C . ILE A 1 191 ? 5.027 1.756 -1.996 1.00 91.81 191 ILE A C 1
ATOM 1538 O O . ILE A 1 191 ? 5.088 0.887 -1.124 1.00 91.81 191 ILE A O 1
ATOM 1542 N N . SER A 1 192 ? 4.790 1.450 -3.279 1.00 93.44 192 SER A N 1
ATOM 1543 C CA . SER A 1 192 ? 4.516 0.071 -3.715 1.00 93.44 192 SER A CA 1
ATOM 1544 C C . SER A 1 192 ? 5.662 -0.901 -3.396 1.00 93.44 192 SER A C 1
ATOM 1546 O O . SER A 1 192 ? 5.424 -2.069 -3.085 1.00 93.44 192 SER A O 1
ATOM 1548 N N . ALA A 1 193 ? 6.913 -0.423 -3.400 1.00 96.69 193 ALA A N 1
ATOM 1549 C CA . ALA A 1 193 ? 8.073 -1.213 -2.988 1.00 96.69 193 ALA A CA 1
ATOM 1550 C C . ALA A 1 193 ? 8.020 -1.596 -1.503 1.00 96.69 193 ALA A C 1
ATOM 1552 O O . ALA A 1 193 ? 8.416 -2.705 -1.152 1.00 96.69 193 ALA A O 1
ATOM 1553 N N . CYS A 1 194 ? 7.530 -0.699 -0.642 1.00 92.38 194 CYS A N 1
ATOM 1554 C CA . CYS A 1 194 ? 7.370 -0.954 0.791 1.00 92.38 194 CYS A CA 1
ATOM 1555 C C . CYS A 1 194 ? 6.229 -1.939 1.075 1.00 92.38 194 CYS A C 1
ATOM 1557 O O . CYS A 1 194 ? 6.312 -2.724 2.019 1.00 92.38 194 CYS A O 1
ATOM 1559 N N . CYS A 1 195 ? 5.179 -1.944 0.249 1.00 85.81 195 CYS A N 1
ATOM 1560 C CA . CYS A 1 195 ? 4.018 -2.814 0.438 1.00 85.81 195 CYS A CA 1
ATOM 1561 C C . CYS A 1 195 ? 4.365 -4.312 0.390 1.00 85.81 195 CYS A C 1
ATOM 1563 O O . CYS A 1 195 ? 3.807 -5.090 1.162 1.00 85.81 195 CYS A O 1
ATOM 1565 N N . ILE A 1 196 ? 5.304 -4.723 -0.472 1.00 94.50 196 ILE A N 1
ATOM 1566 C CA . ILE A 1 196 ? 5.692 -6.134 -0.652 1.00 94.50 196 ILE A CA 1
ATOM 1567 C C . ILE A 1 196 ? 6.258 -6.759 0.641 1.00 94.50 196 ILE A C 1
ATOM 1569 O O . ILE A 1 196 ? 5.695 -7.760 1.095 1.00 94.50 196 ILE A O 1
ATOM 1573 N N . PRO A 1 197 ? 7.332 -6.224 1.265 1.00 93.81 197 PRO A N 1
ATOM 1574 C CA . PRO A 1 197 ? 7.865 -6.776 2.512 1.00 93.81 197 PRO A CA 1
ATOM 1575 C C . PRO A 1 197 ? 6.912 -6.601 3.704 1.00 93.81 197 PRO A C 1
ATOM 1577 O O . PRO A 1 197 ? 6.976 -7.385 4.646 1.00 93.81 197 PRO A O 1
ATOM 1580 N N . LEU A 1 198 ? 6.004 -5.619 3.663 1.00 81.81 198 LEU A N 1
ATOM 1581 C CA . LEU A 1 198 ? 4.986 -5.406 4.699 1.00 81.81 198 LEU A CA 1
ATOM 1582 C C . LEU A 1 198 ? 3.739 -6.285 4.534 1.00 81.81 198 LEU A C 1
ATOM 1584 O O . LEU A 1 198 ? 2.838 -6.219 5.364 1.00 81.81 198 LEU A O 1
ATOM 1588 N N . SER A 1 199 ? 3.682 -7.117 3.492 1.00 90.31 199 SER A N 1
ATOM 1589 C CA . SER A 1 199 ? 2.515 -7.947 3.159 1.00 90.31 199 SER A CA 1
ATOM 1590 C C . SER A 1 199 ? 1.224 -7.152 2.904 1.00 90.31 199 SER A C 1
ATOM 1592 O O . SER A 1 199 ? 0.123 -7.682 3.019 1.00 90.31 199 SER A O 1
ATOM 1594 N N . LEU A 1 200 ? 1.349 -5.879 2.515 1.00 80.81 200 LEU A N 1
ATOM 1595 C CA . LEU A 1 200 ? 0.240 -4.982 2.176 1.00 80.81 200 LEU A CA 1
ATOM 1596 C C . LEU A 1 200 ? -0.087 -5.081 0.678 1.00 80.81 200 LEU A C 1
ATOM 1598 O O . LEU A 1 200 ? -0.020 -4.094 -0.053 1.00 80.81 200 LEU A O 1
ATOM 1602 N N . TYR A 1 201 ? -0.383 -6.290 0.199 1.00 84.94 201 TYR A N 1
ATOM 1603 C CA . TYR A 1 201 ? -0.439 -6.583 -1.239 1.00 84.94 201 TYR A CA 1
ATOM 1604 C C . TYR A 1 201 ? -1.521 -5.792 -1.986 1.00 84.94 201 TYR A C 1
ATOM 1606 O O . TYR A 1 201 ? -1.251 -5.302 -3.078 1.00 84.94 201 TYR A O 1
ATOM 1614 N N . ASP A 1 202 ? -2.697 -5.591 -1.386 1.00 83.00 202 ASP A N 1
ATOM 1615 C CA . ASP A 1 202 ? -3.777 -4.793 -1.987 1.00 83.00 202 ASP A CA 1
ATOM 1616 C C . ASP A 1 202 ? -3.399 -3.318 -2.160 1.00 83.00 202 ASP A C 1
ATOM 1618 O O . ASP A 1 202 ? -3.636 -2.729 -3.215 1.00 83.00 202 ASP A O 1
ATOM 1622 N N . GLN A 1 203 ? -2.720 -2.733 -1.168 1.00 77.81 203 GLN A N 1
ATOM 1623 C CA . GLN A 1 203 ? -2.182 -1.375 -1.291 1.00 77.81 203 GLN A CA 1
ATOM 1624 C C . GLN A 1 203 ? -1.088 -1.318 -2.363 1.00 77.81 203 GLN A C 1
ATOM 1626 O O . GLN A 1 203 ? -1.062 -0.395 -3.172 1.00 77.81 203 GLN A O 1
ATOM 1631 N N . GLY A 1 204 ? -0.220 -2.334 -2.423 1.00 81.50 204 GLY A N 1
ATOM 1632 C CA . GLY A 1 204 ? 0.797 -2.452 -3.466 1.00 81.50 204 GLY A CA 1
ATOM 1633 C C . GLY A 1 204 ? 0.195 -2.468 -4.874 1.00 81.50 204 GLY A C 1
ATOM 1634 O O . GLY A 1 204 ? 0.675 -1.743 -5.745 1.00 81.50 204 GLY A O 1
ATOM 1635 N N . ILE A 1 205 ? -0.887 -3.229 -5.081 1.00 86.31 205 ILE A N 1
ATOM 1636 C CA . ILE A 1 205 ? -1.634 -3.278 -6.347 1.00 86.31 205 ILE A CA 1
ATOM 1637 C C . ILE A 1 205 ? -2.232 -1.911 -6.682 1.00 86.31 205 ILE A C 1
ATOM 1639 O O . ILE A 1 205 ? -2.080 -1.445 -7.814 1.00 86.31 205 ILE A O 1
ATOM 1643 N N . HIS A 1 206 ? -2.860 -1.252 -5.705 1.00 86.94 206 HIS A N 1
ATOM 1644 C CA . HIS A 1 206 ? -3.434 0.082 -5.878 1.00 86.94 206 HIS A CA 1
ATOM 1645 C C . HIS A 1 206 ? -2.377 1.102 -6.329 1.00 86.94 206 HIS A C 1
ATOM 1647 O O . HIS A 1 206 ? -2.547 1.747 -7.364 1.00 86.94 206 HIS A O 1
ATOM 1653 N N . TYR A 1 207 ? -1.251 1.201 -5.615 1.00 86.44 207 TYR A N 1
ATOM 1654 C CA . TYR A 1 207 ? -0.197 2.162 -5.947 1.00 86.44 207 TYR A CA 1
ATOM 1655 C C . TYR A 1 207 ? 0.497 1.851 -7.271 1.00 86.44 207 TYR A C 1
ATOM 1657 O O . TYR A 1 207 ? 0.742 2.774 -8.041 1.00 86.44 207 TYR A O 1
ATOM 1665 N N . CYS A 1 208 ? 0.747 0.577 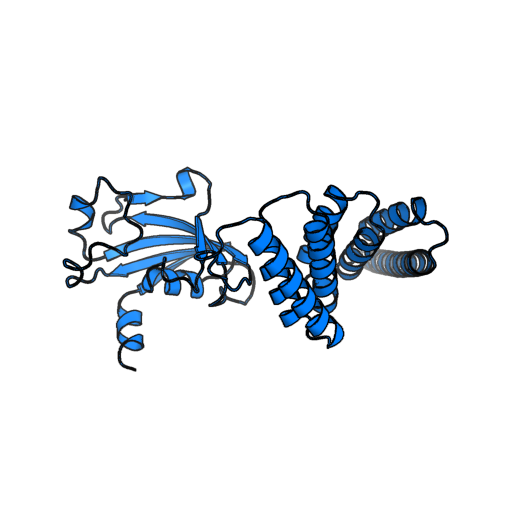-7.594 1.00 90.31 208 CYS A N 1
ATOM 1666 C CA . CYS A 1 208 ? 1.287 0.223 -8.910 1.00 90.31 208 CYS A CA 1
ATOM 1667 C C . CYS A 1 208 ? 0.311 0.567 -10.039 1.00 90.31 208 CYS A C 1
ATOM 1669 O O . CYS A 1 208 ? 0.739 1.005 -11.099 1.00 90.31 208 CYS A O 1
ATOM 1671 N N . THR A 1 209 ? -0.993 0.382 -9.824 1.00 90.00 209 THR A N 1
ATOM 1672 C CA . THR A 1 209 ? -2.018 0.737 -10.816 1.00 90.00 209 THR A CA 1
ATOM 1673 C C . THR A 1 209 ? -2.047 2.243 -11.043 1.00 90.00 209 THR A C 1
ATOM 1675 O O . THR A 1 209 ? -1.998 2.677 -12.186 1.00 90.00 209 THR A O 1
ATOM 1678 N N . ARG A 1 210 ? -1.988 3.039 -9.970 1.00 88.88 210 ARG A N 1
ATOM 1679 C CA . ARG A 1 210 ? -1.846 4.499 -10.060 1.00 88.88 210 ARG A CA 1
ATOM 1680 C C . ARG A 1 210 ? -0.560 4.912 -10.781 1.00 88.88 210 ARG A C 1
ATOM 1682 O O . ARG A 1 210 ? -0.604 5.820 -11.599 1.00 88.88 210 ARG A O 1
ATOM 1689 N N . THR A 1 211 ? 0.566 4.234 -10.541 1.00 93.31 211 THR A N 1
ATOM 1690 C CA . THR A 1 211 ? 1.802 4.463 -11.311 1.00 93.31 211 THR A CA 1
ATOM 1691 C C . THR A 1 211 ? 1.598 4.175 -12.799 1.00 93.31 211 THR A C 1
ATOM 1693 O O . THR A 1 211 ? 2.030 4.972 -13.617 1.00 93.31 211 THR A O 1
ATOM 1696 N N . LEU A 1 212 ? 0.908 3.089 -13.156 1.00 94.62 212 LEU A N 1
ATOM 1697 C CA . LEU A 1 212 ? 0.648 2.710 -14.552 1.00 94.62 212 LEU A CA 1
ATOM 1698 C C . LEU A 1 212 ? -0.380 3.607 -15.258 1.00 94.62 212 LEU A C 1
ATOM 1700 O O . LEU A 1 212 ? -0.368 3.709 -16.479 1.00 94.62 212 LEU A O 1
ATOM 1704 N N . GLU A 1 213 ? -1.264 4.268 -14.513 1.00 91.12 213 GLU A N 1
ATOM 1705 C CA . GLU A 1 213 ? -2.134 5.321 -15.052 1.00 91.12 213 GLU A CA 1
ATOM 1706 C C . GLU A 1 213 ? -1.347 6.590 -15.413 1.00 91.12 213 GLU A C 1
ATOM 1708 O O . GLU A 1 213 ? -1.760 7.326 -16.309 1.00 91.12 213 GLU A O 1
ATOM 1713 N N . LEU A 1 214 ? -0.231 6.852 -14.720 1.00 88.69 214 LEU A N 1
ATOM 1714 C CA . LEU A 1 214 ? 0.669 7.974 -15.008 1.00 88.69 214 LEU A CA 1
ATOM 1715 C C . LEU A 1 214 ? 1.672 7.626 -16.114 1.00 88.69 214 LEU A C 1
ATOM 1717 O O . LEU A 1 214 ? 1.814 8.390 -17.067 1.00 88.69 214 LEU A O 1
ATOM 1721 N N . ASP A 1 215 ? 2.327 6.471 -15.999 1.00 92.62 215 ASP A N 1
ATOM 1722 C CA . ASP A 1 215 ? 3.237 5.908 -16.997 1.00 92.62 215 ASP A CA 1
ATOM 1723 C C . ASP A 1 215 ? 2.852 4.450 -17.316 1.00 92.62 215 ASP A C 1
ATOM 1725 O O . ASP A 1 215 ? 3.283 3.515 -16.626 1.00 92.62 215 ASP A O 1
ATOM 1729 N N . PRO A 1 216 ? 2.087 4.226 -18.401 1.00 95.38 216 PRO A N 1
ATOM 1730 C CA . PRO A 1 216 ? 1.711 2.889 -18.852 1.00 95.38 216 PRO A CA 1
ATOM 1731 C C . PRO A 1 216 ? 2.894 1.999 -19.248 1.00 95.38 216 PRO A C 1
ATOM 1733 O O . PRO A 1 216 ? 2.716 0.794 -19.397 1.00 95.38 216 PRO A O 1
ATOM 1736 N N . ASN A 1 217 ? 4.094 2.559 -19.433 1.00 96.06 217 ASN A N 1
ATOM 1737 C CA . ASN A 1 217 ? 5.288 1.811 -19.813 1.00 96.06 217 ASN A CA 1
ATOM 1738 C C . ASN A 1 217 ? 6.210 1.507 -18.618 1.00 96.06 217 ASN A C 1
ATOM 1740 O O . ASN A 1 217 ? 7.317 0.985 -18.804 1.00 96.06 2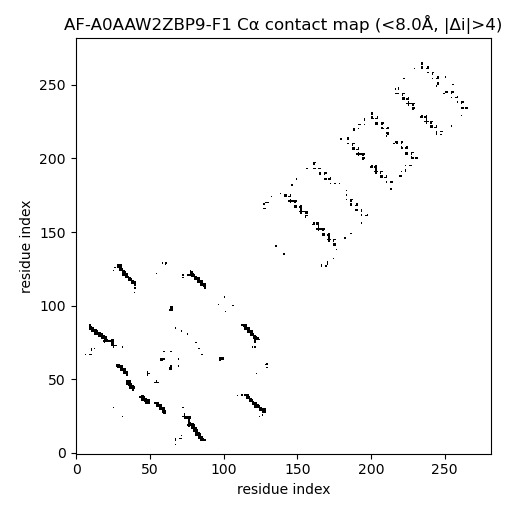17 ASN A O 1
ATOM 1744 N N . ASN A 1 218 ? 5.770 1.773 -17.383 1.00 96.56 218 ASN A N 1
ATOM 1745 C CA . ASN A 1 218 ? 6.604 1.591 -16.201 1.00 96.56 218 ASN A CA 1
ATOM 1746 C C . ASN A 1 218 ? 6.816 0.102 -15.858 1.00 96.56 218 ASN A C 1
ATOM 1748 O O . ASN A 1 218 ? 6.043 -0.541 -15.141 1.00 96.56 218 ASN A O 1
ATOM 1752 N N . ILE A 1 219 ? 7.947 -0.447 -16.310 1.00 97.88 219 ILE A N 1
ATOM 1753 C CA . ILE A 1 219 ? 8.340 -1.850 -16.089 1.00 97.88 219 ILE A CA 1
ATOM 1754 C C . ILE A 1 219 ? 8.410 -2.210 -14.595 1.00 97.88 219 ILE A C 1
ATOM 1756 O O . ILE A 1 219 ? 8.069 -3.329 -14.200 1.00 97.88 219 ILE A O 1
ATOM 1760 N N . LYS A 1 220 ? 8.860 -1.280 -13.739 1.00 97.75 220 LYS A N 1
ATOM 1761 C CA . LYS A 1 220 ? 8.992 -1.536 -12.295 1.00 97.75 220 LYS A CA 1
ATOM 1762 C C . LYS A 1 220 ? 7.620 -1.677 -11.637 1.00 97.75 220 LYS A C 1
ATOM 1764 O O . LYS A 1 220 ? 7.481 -2.514 -10.745 1.00 97.75 220 LYS A O 1
ATOM 1769 N N . ALA A 1 221 ? 6.629 -0.898 -12.070 1.00 97.94 221 ALA A N 1
ATOM 1770 C CA . ALA A 1 221 ? 5.260 -0.990 -11.575 1.00 97.94 221 ALA A CA 1
ATOM 1771 C C . ALA A 1 221 ? 4.624 -2.337 -11.944 1.00 97.94 221 ALA A C 1
ATOM 1773 O O . ALA A 1 221 ? 4.126 -3.022 -11.051 1.00 97.94 221 ALA A O 1
ATOM 1774 N N . TYR A 1 222 ? 4.744 -2.783 -13.201 1.00 98.56 222 TYR A N 1
ATOM 1775 C CA . TYR A 1 222 ? 4.279 -4.116 -13.608 1.00 98.56 222 TYR A CA 1
ATOM 1776 C C . TYR A 1 222 ? 4.930 -5.238 -12.792 1.00 98.56 222 TYR A C 1
ATOM 1778 O O . TYR A 1 222 ? 4.233 -6.092 -12.252 1.00 98.56 222 TYR A O 1
ATOM 1786 N N . TYR A 1 223 ? 6.257 -5.210 -12.620 1.00 98.56 223 TYR A N 1
ATOM 1787 C CA . TYR A 1 223 ? 6.972 -6.223 -11.832 1.00 98.56 223 TYR A CA 1
ATOM 1788 C C . TYR A 1 223 ? 6.517 -6.268 -10.361 1.00 98.56 223 TYR A C 1
ATOM 1790 O O . TYR A 1 223 ? 6.400 -7.333 -9.745 1.00 98.56 223 TYR A O 1
ATOM 1798 N N . ARG A 1 224 ? 6.286 -5.102 -9.748 1.00 98.38 224 ARG A N 1
ATOM 1799 C CA . ARG A 1 224 ? 5.850 -5.013 -8.346 1.00 98.38 224 ARG A CA 1
ATOM 1800 C C . ARG A 1 224 ? 4.397 -5.444 -8.185 1.00 98.38 224 ARG A C 1
ATOM 1802 O O . ARG A 1 224 ? 4.101 -6.195 -7.254 1.00 98.38 224 ARG A O 1
ATOM 1809 N N . ARG A 1 225 ? 3.520 -5.049 -9.111 1.00 98.38 225 ARG A N 1
ATOM 1810 C CA . ARG A 1 225 ? 2.113 -5.461 -9.125 1.00 98.38 225 ARG A CA 1
ATOM 1811 C C . ARG A 1 225 ? 1.972 -6.964 -9.340 1.00 98.38 225 ARG A C 1
ATOM 1813 O O . ARG A 1 225 ? 1.319 -7.620 -8.531 1.00 98.38 225 ARG A O 1
ATOM 1820 N N . SER A 1 226 ? 2.713 -7.535 -10.292 1.00 98.50 226 SER A N 1
ATOM 1821 C CA . SER A 1 226 ? 2.757 -8.985 -10.504 1.00 98.50 226 SER A CA 1
ATOM 1822 C C . SER A 1 226 ? 3.274 -9.735 -9.278 1.00 98.50 226 SER A C 1
ATOM 1824 O O . SER A 1 226 ? 2.818 -10.833 -8.975 1.00 98.50 226 SER A O 1
ATOM 1826 N N . THR A 1 227 ? 4.223 -9.154 -8.537 1.00 98.50 227 THR A N 1
ATOM 1827 C CA . THR A 1 227 ? 4.704 -9.733 -7.275 1.00 98.50 227 THR A CA 1
ATOM 1828 C C . THR A 1 227 ? 3.608 -9.735 -6.210 1.00 98.50 227 THR A C 1
ATOM 1830 O O . THR A 1 227 ? 3.463 -10.731 -5.502 1.00 98.50 227 THR A O 1
ATOM 1833 N N . CYS A 1 228 ? 2.816 -8.665 -6.105 1.00 97.44 228 CYS A N 1
ATOM 1834 C CA . CYS A 1 228 ? 1.677 -8.603 -5.188 1.00 97.44 228 CYS A CA 1
ATOM 1835 C C . CYS A 1 228 ? 0.601 -9.635 -5.559 1.00 97.44 228 CYS A C 1
ATOM 1837 O O . CYS A 1 228 ? 0.198 -10.412 -4.696 1.00 97.44 228 CYS A O 1
ATOM 1839 N N . TYR A 1 229 ? 0.217 -9.722 -6.836 1.00 98.38 229 TYR A N 1
ATOM 1840 C CA . TYR A 1 229 ? -0.720 -10.737 -7.328 1.00 98.38 229 TYR A CA 1
ATOM 1841 C C . TYR A 1 229 ? -0.218 -12.164 -7.075 1.00 98.38 229 TYR A C 1
ATOM 1843 O O . TYR A 1 229 ? -0.929 -12.985 -6.500 1.00 98.38 229 TYR A O 1
ATOM 1851 N N . MET A 1 230 ? 1.055 -12.442 -7.368 1.00 97.81 230 MET A N 1
ATOM 1852 C CA . MET A 1 230 ? 1.674 -13.741 -7.089 1.00 97.81 230 MET A CA 1
ATOM 1853 C C . MET A 1 230 ? 1.628 -14.098 -5.594 1.00 97.81 230 MET A C 1
ATOM 1855 O O . MET A 1 230 ? 1.385 -15.252 -5.243 1.00 97.81 230 MET A O 1
ATOM 1859 N N . LYS A 1 231 ? 1.842 -13.125 -4.695 1.00 96.88 231 LYS A N 1
ATOM 1860 C CA . LYS A 1 231 ? 1.723 -13.333 -3.239 1.00 96.88 231 LYS A CA 1
ATOM 1861 C C . LYS A 1 231 ? 0.282 -13.578 -2.789 1.00 96.88 231 LYS A C 1
ATOM 1863 O O . LYS A 1 231 ? 0.085 -14.286 -1.806 1.00 96.88 231 LYS A O 1
ATOM 1868 N N . LYS A 1 232 ? -0.696 -13.058 -3.531 1.00 96.12 232 LYS A N 1
ATOM 1869 C CA . LYS A 1 232 ? -2.128 -13.336 -3.363 1.00 96.12 232 LYS A CA 1
ATOM 1870 C C . LYS A 1 232 ? -2.610 -14.602 -4.087 1.00 96.12 232 LYS A C 1
ATOM 1872 O O . LYS A 1 232 ? -3.798 -14.885 -4.031 1.00 96.12 232 LYS A O 1
ATOM 1877 N N . GLN A 1 233 ? -1.713 -15.363 -4.727 1.00 96.19 233 GLN A N 1
ATOM 1878 C CA . GLN A 1 233 ? -2.040 -16.539 -5.557 1.00 96.19 233 GLN A CA 1
ATOM 1879 C C . GLN A 1 233 ? -2.935 -16.215 -6.771 1.00 96.19 233 GLN A C 1
ATOM 1881 O O . GLN A 1 233 ? -3.567 -17.087 -7.349 1.00 96.19 233 GLN A O 1
ATOM 1886 N N . GLN A 1 234 ? -2.948 -14.949 -7.186 1.00 96.56 234 GLN A N 1
ATOM 1887 C CA . GLN A 1 234 ? -3.620 -14.451 -8.386 1.00 96.56 234 GLN A CA 1
ATOM 1888 C C . GLN A 1 234 ? -2.648 -14.561 -9.567 1.00 96.56 234 GLN A C 1
ATOM 1890 O O . GLN A 1 234 ? -1.996 -13.596 -9.970 1.00 96.56 234 GLN A O 1
ATOM 1895 N N . TYR A 1 235 ? -2.396 -15.793 -10.019 1.00 97.44 235 TYR A N 1
ATOM 1896 C CA . TYR A 1 235 ? -1.310 -16.061 -10.969 1.00 97.44 235 TYR A CA 1
ATOM 1897 C C . TYR A 1 235 ? -1.612 -15.593 -12.394 1.00 97.44 235 TYR A C 1
ATOM 1899 O O . TYR A 1 235 ? -0.676 -15.218 -13.103 1.00 97.44 235 TYR A O 1
ATOM 1907 N N . GLU A 1 236 ? -2.881 -15.563 -12.798 1.00 96.25 236 GLU A N 1
ATOM 1908 C CA . GLU A 1 236 ? -3.295 -15.091 -14.122 1.00 96.25 236 GLU A CA 1
ATOM 1909 C C . GLU A 1 236 ? -3.016 -13.592 -14.278 1.00 96.25 236 GLU A C 1
ATOM 1911 O O . GLU A 1 236 ? -2.316 -13.178 -15.204 1.00 96.25 236 GLU A O 1
ATOM 1916 N N . GLU A 1 237 ? -3.450 -12.780 -13.313 1.00 97.62 237 GLU A N 1
ATOM 1917 C CA . GLU A 1 237 ? -3.211 -11.337 -13.287 1.00 97.62 237 GLU A CA 1
ATOM 1918 C C . GLU A 1 237 ? -1.711 -11.025 -13.187 1.00 97.62 237 GLU A C 1
ATOM 1920 O O . GLU A 1 237 ? -1.198 -10.140 -13.878 1.00 97.62 237 GLU A O 1
ATOM 1925 N N . ALA A 1 238 ? -0.970 -11.803 -12.387 1.00 98.19 238 ALA A N 1
ATOM 1926 C CA . ALA A 1 238 ? 0.483 -11.688 -12.319 1.00 98.19 238 ALA A CA 1
ATOM 1927 C C . ALA A 1 238 ? 1.153 -11.976 -13.674 1.00 98.19 238 ALA A C 1
ATOM 1929 O O . ALA A 1 238 ? 2.123 -11.308 -14.042 1.00 98.19 238 ALA A O 1
ATOM 1930 N N . GLN A 1 239 ? 0.656 -12.966 -14.422 1.00 97.81 239 GLN A N 1
ATOM 1931 C CA . GLN A 1 239 ? 1.177 -13.308 -15.740 1.00 97.81 239 GLN A CA 1
ATOM 1932 C C . GLN A 1 239 ? 0.874 -12.213 -16.766 1.00 97.81 239 GLN A C 1
ATOM 1934 O O . GLN A 1 239 ? 1.765 -11.879 -17.548 1.00 97.81 239 GLN A O 1
ATOM 1939 N N . MET A 1 240 ? -0.330 -11.633 -16.744 1.00 97.94 240 MET A N 1
ATOM 1940 C CA . MET A 1 240 ? -0.703 -10.516 -17.620 1.00 97.94 240 MET A CA 1
ATOM 1941 C C . MET A 1 240 ? 0.256 -9.330 -17.456 1.00 97.94 240 MET A C 1
ATOM 1943 O O . MET A 1 240 ? 0.794 -8.835 -18.447 1.00 97.94 240 MET A O 1
ATOM 1947 N N . ASP A 1 241 ? 0.547 -8.938 -16.213 1.00 98.31 241 ASP A N 1
ATOM 1948 C CA . ASP A 1 241 ? 1.488 -7.850 -15.919 1.00 98.31 241 ASP A CA 1
ATOM 1949 C C . ASP A 1 241 ? 2.901 -8.140 -16.439 1.00 98.31 241 ASP A C 1
ATOM 1951 O O . ASP A 1 241 ? 3.555 -7.270 -17.015 1.00 98.31 241 ASP A O 1
ATOM 1955 N N . ILE A 1 242 ? 3.385 -9.375 -16.276 1.00 98.19 242 ILE A N 1
ATOM 1956 C CA . ILE A 1 242 ? 4.720 -9.754 -16.753 1.00 98.19 242 ILE A CA 1
ATOM 1957 C C . ILE A 1 242 ? 4.788 -9.841 -18.277 1.00 98.19 242 ILE A C 1
ATOM 1959 O O . ILE A 1 242 ? 5.814 -9.476 -18.850 1.00 98.19 242 ILE A O 1
ATOM 1963 N N . VAL A 1 243 ? 3.727 -10.293 -18.948 1.00 98.06 243 VAL A N 1
ATOM 1964 C CA . VAL A 1 243 ? 3.656 -10.290 -20.418 1.00 98.06 243 VAL A CA 1
ATOM 1965 C C . VAL A 1 243 ? 3.730 -8.860 -20.948 1.00 98.06 243 VAL A C 1
ATOM 1967 O O . VAL A 1 243 ? 4.538 -8.595 -21.836 1.00 98.06 243 VAL A O 1
ATOM 1970 N N . GLN A 1 244 ? 2.975 -7.937 -20.352 1.00 98.00 244 GLN A N 1
ATOM 1971 C CA . GLN A 1 244 ? 3.002 -6.526 -20.732 1.00 98.00 244 GLN A CA 1
ATOM 1972 C C . GLN A 1 244 ? 4.370 -5.879 -20.463 1.00 98.00 244 GLN A C 1
ATOM 1974 O O . GLN A 1 244 ? 4.906 -5.146 -21.290 1.00 98.00 244 GLN A O 1
ATOM 1979 N N . ALA A 1 245 ? 5.005 -6.195 -19.335 1.00 97.88 245 ALA A N 1
ATOM 1980 C CA . ALA A 1 245 ? 6.353 -5.710 -19.056 1.00 97.88 245 ALA A CA 1
ATOM 1981 C C . ALA A 1 245 ? 7.397 -6.264 -20.047 1.00 97.88 245 ALA A C 1
ATOM 1983 O O . ALA A 1 245 ? 8.320 -5.549 -20.442 1.00 97.88 245 ALA A O 1
ATOM 1984 N N . LEU A 1 246 ? 7.264 -7.530 -20.462 1.00 98.12 246 LEU A N 1
ATOM 1985 C CA . LEU A 1 246 ? 8.153 -8.165 -21.439 1.00 98.12 246 LEU A CA 1
ATOM 1986 C C . LEU A 1 246 ? 7.924 -7.658 -22.863 1.00 98.12 246 LEU A C 1
ATOM 1988 O O . LEU A 1 246 ? 8.879 -7.644 -23.631 1.00 98.12 246 LEU A O 1
ATOM 1992 N N . SER A 1 247 ? 6.720 -7.208 -23.231 1.00 97.81 247 SER A N 1
ATOM 1993 C CA . SER A 1 247 ? 6.527 -6.556 -24.533 1.00 97.81 247 SER A CA 1
ATOM 1994 C C . SER A 1 247 ? 7.261 -5.216 -24.615 1.00 97.81 247 SER A C 1
ATOM 1996 O O . SER A 1 247 ? 7.686 -4.826 -25.697 1.00 97.81 247 SER A O 1
ATOM 1998 N N . 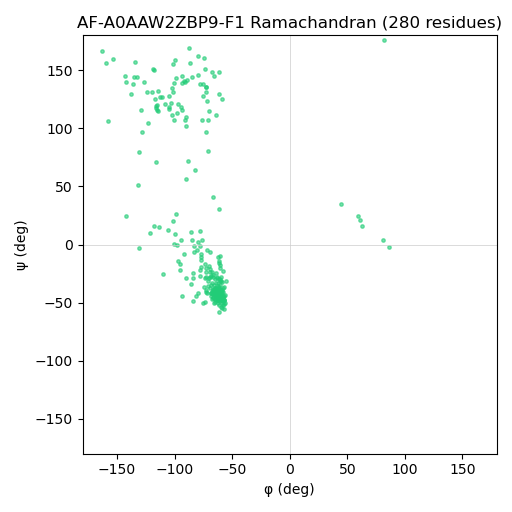ILE A 1 248 ? 7.454 -4.538 -23.476 1.00 97.56 248 ILE A N 1
ATOM 1999 C CA . ILE A 1 248 ? 8.228 -3.290 -23.379 1.00 97.56 248 ILE A CA 1
ATOM 2000 C C . ILE A 1 248 ? 9.736 -3.584 -23.303 1.00 97.56 248 ILE A C 1
ATOM 2002 O O . ILE A 1 248 ? 10.530 -2.935 -23.980 1.00 97.56 248 ILE A O 1
ATOM 2006 N N . ALA A 1 249 ? 10.150 -4.570 -22.497 1.00 96.38 249 ALA A N 1
ATOM 2007 C CA . ALA A 1 249 ? 11.555 -4.949 -22.323 1.00 96.38 249 ALA A CA 1
ATOM 2008 C C . ALA A 1 249 ? 11.780 -6.470 -22.469 1.00 96.38 249 ALA A C 1
ATOM 2010 O O . ALA A 1 249 ? 11.968 -7.168 -21.463 1.00 96.38 249 ALA A O 1
ATOM 2011 N N . PRO A 1 250 ? 11.840 -6.993 -23.711 1.00 96.81 250 PRO A N 1
ATOM 2012 C CA . PRO A 1 250 ? 11.867 -8.437 -23.980 1.00 96.81 250 PRO A CA 1
ATOM 2013 C C . PRO A 1 250 ? 13.091 -9.172 -23.427 1.00 96.81 250 PRO A C 1
ATOM 2015 O O . PRO A 1 250 ? 13.024 -10.357 -23.114 1.00 96.81 250 PRO A O 1
ATOM 2018 N N . THR A 1 251 ? 14.224 -8.482 -23.301 1.00 96.75 251 THR A N 1
ATOM 2019 C CA . THR A 1 251 ? 15.504 -9.060 -22.859 1.00 96.75 251 THR A CA 1
ATOM 2020 C C . THR A 1 251 ? 15.744 -8.913 -21.355 1.00 96.75 251 THR A C 1
ATOM 2022 O O . THR A 1 251 ? 16.804 -9.297 -20.850 1.00 96.75 251 THR A O 1
ATOM 2025 N N . ASN A 1 252 ? 14.776 -8.368 -20.607 1.00 97.12 252 ASN A N 1
ATOM 2026 C CA . ASN A 1 252 ? 14.925 -8.136 -19.178 1.00 97.12 252 ASN A CA 1
ATOM 2027 C C . ASN A 1 252 ? 14.920 -9.461 -18.396 1.00 97.12 252 ASN A C 1
ATOM 2029 O O . ASN A 1 252 ? 13.887 -10.095 -18.178 1.00 97.12 252 ASN A O 1
ATOM 2033 N N . GLN A 1 253 ? 16.099 -9.842 -17.906 1.00 97.50 253 GLN A N 1
ATOM 2034 C CA . GLN A 1 253 ? 16.315 -11.098 -17.187 1.00 97.50 253 GLN A CA 1
ATOM 2035 C C . GLN A 1 253 ? 15.479 -11.229 -15.907 1.00 97.50 253 GLN A C 1
ATOM 2037 O O . GLN A 1 253 ? 15.097 -12.341 -15.542 1.00 97.50 253 GLN A O 1
ATOM 2042 N N . ALA A 1 254 ? 15.174 -10.125 -15.217 1.00 96.56 254 ALA A N 1
ATOM 2043 C CA . ALA A 1 254 ? 14.342 -10.169 -14.016 1.00 96.56 254 ALA A CA 1
ATOM 2044 C C . ALA A 1 254 ? 12.894 -10.548 -14.360 1.00 96.56 254 ALA A C 1
ATOM 2046 O O . ALA A 1 254 ? 12.307 -11.391 -13.684 1.00 96.56 254 ALA A O 1
ATOM 2047 N N . LEU A 1 255 ? 12.350 -9.995 -15.449 1.00 97.88 255 LEU A N 1
ATOM 2048 C CA . LEU A 1 255 ? 11.007 -10.324 -15.927 1.00 97.88 255 LEU A CA 1
ATOM 2049 C C . LEU A 1 255 ? 10.906 -11.775 -16.404 1.00 97.88 255 LEU A C 1
ATOM 2051 O O . LEU A 1 255 ? 9.957 -12.467 -16.047 1.00 97.88 255 LEU A O 1
ATOM 2055 N N . ILE A 1 256 ? 11.907 -12.261 -17.144 1.00 98.12 256 ILE A N 1
ATOM 2056 C CA . ILE A 1 256 ? 11.951 -13.653 -17.622 1.00 98.12 256 ILE A CA 1
ATOM 2057 C C . ILE A 1 256 ? 11.952 -14.629 -16.435 1.00 98.12 256 ILE A C 1
ATOM 2059 O O . ILE A 1 256 ? 11.173 -15.585 -16.403 1.00 98.12 256 ILE A O 1
ATOM 2063 N N . LYS A 1 257 ? 12.779 -14.366 -15.414 1.00 98.12 257 LYS A N 1
ATOM 2064 C CA . LYS A 1 257 ? 12.820 -15.174 -14.183 1.00 98.12 257 LYS A CA 1
ATOM 2065 C C . LYS A 1 257 ? 11.495 -15.131 -13.420 1.00 98.12 257 LYS A C 1
ATOM 2067 O O . LYS A 1 257 ? 11.018 -16.168 -12.949 1.00 98.12 257 LYS A O 1
ATOM 2072 N N . GLN A 1 258 ? 10.887 -13.952 -13.314 1.00 97.38 258 GLN A N 1
ATOM 2073 C CA . GLN A 1 258 ? 9.597 -13.784 -12.650 1.00 97.38 258 GLN A CA 1
ATOM 2074 C C . GLN A 1 258 ? 8.488 -14.541 -13.389 1.00 97.38 258 GLN A C 1
ATOM 2076 O O . GLN A 1 258 ? 7.704 -15.243 -12.755 1.00 97.38 258 GLN A O 1
ATOM 2081 N N . GLN A 1 259 ? 8.475 -14.491 -14.725 1.00 97.88 259 GLN A N 1
ATOM 2082 C CA . GLN A 1 259 ? 7.535 -15.247 -15.551 1.00 97.88 259 GLN A CA 1
ATOM 2083 C C . GLN A 1 259 ? 7.649 -16.756 -15.301 1.00 97.88 259 GLN A C 1
ATOM 2085 O O . GLN A 1 259 ? 6.639 -17.429 -15.096 1.00 97.88 259 GLN A O 1
ATOM 2090 N N . ALA A 1 260 ? 8.875 -17.290 -15.291 1.00 97.69 260 ALA A N 1
ATOM 2091 C CA . ALA A 1 260 ? 9.121 -18.707 -15.023 1.00 97.69 260 ALA A CA 1
ATOM 2092 C C . ALA A 1 260 ? 8.637 -19.117 -13.620 1.00 97.69 260 ALA A C 1
ATOM 2094 O O . ALA A 1 260 ? 8.059 -20.193 -13.442 1.00 97.69 260 ALA A O 1
ATOM 2095 N N . THR A 1 261 ? 8.823 -18.235 -12.634 1.00 97.88 261 THR A N 1
ATOM 2096 C CA . THR A 1 261 ? 8.363 -18.446 -11.255 1.00 97.88 261 THR A CA 1
ATOM 2097 C C . THR A 1 261 ? 6.838 -18.505 -11.185 1.00 97.88 261 THR A C 1
ATOM 2099 O O . THR A 1 261 ? 6.299 -19.469 -10.643 1.00 97.88 261 THR A O 1
ATOM 2102 N N . ILE A 1 262 ? 6.143 -17.533 -11.785 1.00 97.56 262 ILE A N 1
ATOM 2103 C CA . ILE A 1 262 ? 4.673 -17.477 -11.817 1.00 97.56 262 ILE A CA 1
ATOM 2104 C C . ILE A 1 262 ? 4.100 -18.733 -12.482 1.00 97.56 262 ILE A C 1
ATOM 2106 O O . ILE A 1 262 ? 3.270 -19.404 -11.878 1.00 97.56 262 ILE A O 1
ATOM 2110 N N . LYS A 1 263 ? 4.615 -19.129 -13.656 1.00 96.94 263 LYS A N 1
ATOM 2111 C CA . LYS A 1 263 ? 4.168 -20.346 -14.363 1.00 96.94 263 LYS A CA 1
ATOM 2112 C C . LYS A 1 263 ? 4.343 -21.613 -13.526 1.00 96.94 263 LYS A C 1
ATOM 2114 O O . LYS A 1 263 ? 3.475 -22.486 -13.515 1.00 96.94 263 LYS A O 1
ATOM 2119 N N . THR A 1 264 ? 5.465 -21.717 -12.814 1.00 97.75 264 THR A N 1
ATOM 2120 C CA . THR A 1 264 ? 5.740 -22.863 -11.936 1.00 97.75 264 THR A CA 1
ATOM 2121 C C . THR A 1 264 ? 4.752 -22.919 -10.772 1.00 97.75 264 THR A C 1
ATOM 2123 O O . THR A 1 264 ? 4.294 -24.002 -10.413 1.00 97.75 264 THR A O 1
ATOM 2126 N N . LEU A 1 265 ? 4.424 -21.770 -10.173 1.00 96.31 265 LEU A N 1
ATOM 2127 C CA . LEU A 1 265 ? 3.459 -21.687 -9.075 1.00 96.31 265 LEU A CA 1
ATOM 2128 C C . LEU A 1 265 ? 2.033 -21.994 -9.546 1.00 96.31 265 LEU A C 1
ATOM 2130 O O . LEU A 1 265 ? 1.370 -22.813 -8.917 1.00 96.31 265 LEU A O 1
ATOM 2134 N N . GLN A 1 266 ? 1.621 -21.441 -10.686 1.00 95.56 266 GLN A N 1
ATOM 2135 C CA . GLN A 1 266 ? 0.321 -21.713 -11.300 1.00 95.56 266 GLN A CA 1
ATOM 2136 C C . GLN A 1 266 ? 0.143 -23.203 -11.604 1.00 95.56 266 GLN A C 1
ATOM 2138 O O . GLN A 1 266 ? -0.794 -23.827 -11.126 1.00 95.56 266 GLN A O 1
ATOM 2143 N N . THR A 1 267 ? 1.126 -23.824 -12.266 1.00 96.12 267 THR A N 1
ATOM 2144 C CA . THR A 1 267 ? 1.079 -25.265 -12.571 1.00 96.12 267 THR A CA 1
ATOM 2145 C C . THR A 1 267 ? 0.942 -26.112 -11.300 1.00 96.12 267 THR A C 1
ATOM 2147 O O . THR A 1 267 ? 0.257 -27.135 -11.295 1.00 96.12 267 THR A O 1
ATOM 2150 N N . LYS A 1 268 ? 1.602 -25.711 -10.204 1.00 95.44 268 LYS A N 1
ATOM 2151 C CA . LYS A 1 268 ? 1.475 -26.400 -8.913 1.00 95.44 268 LYS A CA 1
ATOM 2152 C C . LYS A 1 268 ? 0.076 -26.242 -8.319 1.00 95.44 268 LYS A C 1
ATOM 2154 O O . LYS A 1 268 ? -0.431 -27.231 -7.792 1.00 95.44 268 LYS A O 1
ATOM 2159 N N . GLN A 1 269 ? -0.527 -25.057 -8.400 1.00 94.06 269 GLN A N 1
ATOM 2160 C CA . GLN A 1 269 ? -1.903 -24.827 -7.955 1.00 94.06 269 GLN A CA 1
ATOM 2161 C C . GLN A 1 269 ? -2.882 -25.683 -8.769 1.00 94.06 269 GLN A C 1
ATOM 2163 O O . GLN A 1 269 ? -3.611 -26.479 -8.182 1.00 94.06 269 GLN A O 1
ATOM 2168 N N . ASP A 1 270 ? -2.795 -25.647 -10.099 1.00 93.69 270 ASP A N 1
ATOM 2169 C CA . ASP A 1 270 ? -3.666 -26.426 -10.987 1.00 93.69 270 ASP A CA 1
ATOM 2170 C C . ASP A 1 270 ? -3.576 -27.933 -10.698 1.00 93.69 270 ASP A C 1
ATOM 2172 O O . ASP A 1 270 ? -4.573 -28.657 -10.684 1.00 93.69 270 ASP A O 1
ATOM 2176 N N . GLN A 1 271 ? -2.365 -28.442 -10.445 1.00 95.25 271 GLN A N 1
ATOM 2177 C CA . GLN A 1 271 ? -2.160 -29.842 -10.070 1.00 95.25 271 GLN A CA 1
ATOM 2178 C C . GLN A 1 271 ? -2.787 -30.182 -8.715 1.00 95.25 271 GLN A C 1
ATOM 2180 O O . GLN A 1 271 ? -3.314 -31.285 -8.550 1.00 95.25 271 GLN A O 1
ATOM 2185 N N . GLN A 1 272 ? -2.710 -29.278 -7.738 1.00 93.12 272 GLN A N 1
ATOM 2186 C CA . GLN A 1 272 ? -3.339 -29.470 -6.433 1.00 93.12 272 GLN A CA 1
ATOM 2187 C C . GLN A 1 272 ? -4.861 -29.475 -6.557 1.00 93.12 272 GLN A C 1
ATOM 2189 O O . GLN A 1 272 ? -5.496 -30.395 -6.044 1.00 93.12 272 GLN A O 1
ATOM 2194 N N . GLU A 1 273 ? -5.435 -28.532 -7.298 1.00 92.62 273 GLU A N 1
ATOM 2195 C CA . GLU A 1 273 ? -6.876 -28.450 -7.542 1.00 92.62 273 GLU A CA 1
ATOM 2196 C C . GLU A 1 273 ? -7.401 -29.699 -8.255 1.00 92.62 273 GLU A C 1
ATOM 2198 O O . GLU A 1 273 ? -8.361 -30.314 -7.792 1.00 92.62 273 GLU A O 1
ATOM 2203 N N . ARG A 1 274 ? -6.706 -30.172 -9.299 1.00 94.38 274 ARG A N 1
ATOM 2204 C CA . ARG A 1 274 ? -7.046 -31.435 -9.982 1.00 94.38 274 ARG A CA 1
ATOM 2205 C C . ARG A 1 274 ? -7.001 -32.638 -9.042 1.00 94.38 274 ARG A C 1
ATOM 2207 O O . ARG A 1 274 ? -7.883 -33.491 -9.086 1.00 94.38 274 ARG A O 1
ATOM 2214 N N . ARG A 1 275 ? -5.983 -32.724 -8.176 1.00 94.44 275 ARG A N 1
ATOM 2215 C CA . ARG A 1 275 ? -5.879 -33.804 -7.178 1.00 94.44 275 ARG A CA 1
ATOM 2216 C C . ARG A 1 275 ? -7.014 -33.746 -6.159 1.00 94.44 275 ARG A C 1
ATOM 2218 O O . ARG A 1 275 ? -7.508 -34.799 -5.773 1.00 94.44 275 ARG A O 1
ATOM 2225 N N . MET A 1 276 ? -7.402 -32.551 -5.718 1.00 91.44 276 MET A N 1
ATOM 2226 C CA . MET A 1 276 ? -8.517 -32.359 -4.788 1.00 91.44 276 MET A CA 1
ATOM 2227 C C . MET A 1 276 ? -9.849 -32.739 -5.433 1.00 91.44 276 MET A C 1
ATOM 2229 O O . MET A 1 276 ? -10.613 -33.487 -4.832 1.00 91.44 276 MET A O 1
ATOM 2233 N N . TYR A 1 277 ? -10.082 -32.304 -6.673 1.00 92.50 277 TYR A N 1
ATOM 2234 C CA . TYR A 1 277 ? -11.260 -32.671 -7.454 1.00 92.50 277 TYR A CA 1
ATOM 2235 C C . TYR A 1 277 ? -11.377 -34.194 -7.599 1.00 92.50 277 TYR A C 1
ATOM 2237 O O . TYR A 1 277 ? -12.386 -34.771 -7.213 1.00 92.50 277 TYR A O 1
ATOM 2245 N N . ASN A 1 278 ? -10.313 -34.878 -8.034 1.00 93.56 278 ASN A N 1
ATOM 2246 C CA . ASN A 1 278 ? -10.337 -36.335 -8.211 1.00 93.56 278 ASN A CA 1
ATOM 2247 C C . ASN A 1 278 ? -10.633 -37.112 -6.915 1.00 93.56 278 ASN A C 1
ATOM 2249 O O . ASN A 1 278 ? -11.206 -38.191 -6.985 1.00 93.56 278 ASN A O 1
ATOM 2253 N N . LYS A 1 279 ? -10.265 -36.581 -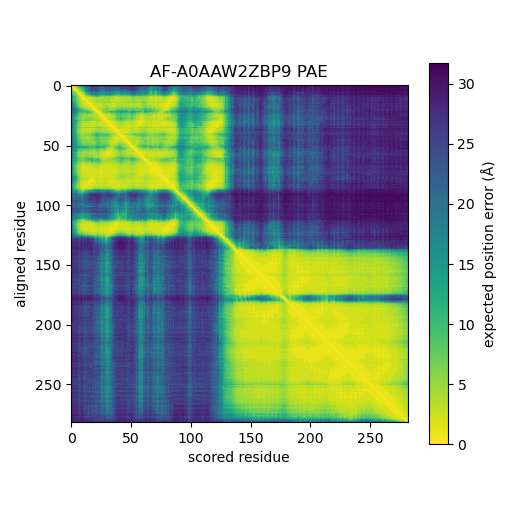5.741 1.00 93.06 279 LYS A N 1
ATOM 2254 C CA . LYS A 1 279 ? -10.593 -37.189 -4.438 1.00 93.06 279 LYS A CA 1
ATOM 2255 C C . LYS A 1 279 ? -12.037 -36.959 -3.990 1.00 93.06 279 LYS A C 1
ATOM 2257 O O . LYS A 1 279 ? -12.481 -37.636 -3.076 1.00 93.06 279 LYS A O 1
ATOM 2262 N N . LEU A 1 280 ? -12.727 -35.966 -4.546 1.00 89.00 280 LEU A N 1
ATOM 2263 C CA . LEU A 1 280 ? -14.108 -35.646 -4.178 1.00 89.00 280 LEU A CA 1
ATOM 2264 C C . LEU A 1 280 ? -15.120 -36.521 -4.938 1.00 89.00 280 LEU A C 1
ATOM 2266 O O . LEU A 1 280 ? -16.234 -36.718 -4.464 1.00 89.00 280 LEU A O 1
ATOM 2270 N N . PHE A 1 281 ? -14.730 -37.034 -6.109 1.00 85.12 281 PHE A N 1
ATOM 2271 C CA . PHE A 1 281 ? -15.582 -37.820 -7.013 1.00 85.12 281 PHE A CA 1
ATOM 2272 C C . PHE A 1 281 ? -15.144 -39.293 -7.145 1.00 85.12 281 PHE A C 1
ATOM 2274 O O . PHE A 1 281 ? -15.571 -39.984 -8.074 1.00 85.12 281 PHE A O 1
ATOM 2281 N N . HIS A 1 282 ? -14.286 -39.773 -6.241 1.00 61.91 282 HIS A N 1
ATOM 2282 C CA . HIS A 1 282 ? -13.912 -41.181 -6.046 1.00 61.91 282 HIS A CA 1
ATOM 2283 C C . HIS A 1 282 ? -14.114 -41.541 -4.578 1.00 61.91 282 HIS A C 1
ATOM 2285 O O . HIS A 1 282 ? -14.602 -42.662 -4.323 1.00 61.91 282 HIS A O 1
#

Nearest PDB structures (foldseek):
  2vyi-assembly2_B  TM=9.456E-01  e=3.369E-06  Homo sapiens
  7dhg-assembly1_C  TM=8.765E-01  e=2.729E-06  Homo sapiens
  7kdt-assembly1_A  TM=8.624E-01  e=3.743E-06  Homo sapiens
  4i2z-assembly1_A  TM=8.889E-01  e=5.479E-05  Caenorhabditis elegans
  4ui9-assembly1_J  TM=8.914E-01  e=5.198E-05  Homo sapiens

Sequence (282 aa):
MLEASSLSDRVFKLNIIQHGNGAATCPQNATAYVHFSCSLETGKVIHDTRRLNKPERYELSSDQLSLELKLCILSMRVGEISCFKIKQVQHAARQKRKLHLQSFQRAQEALSCDAYIYEIELISHDLQPCYSTQNLTTEAERTQKASNKKEDGNLYFSQKEYKLAMKEYYIAYHLISCDRSELLETLLLNISACCIPLSLYDQGIHYCTRTLELDPNNIKAYYRRSTCYMKKQQYEEAQMDIVQALSIAPTNQALIKQQATIKTLQTKQDQQERRMYNKLFH

Foldseek 3Di:
DPPVVVLVVFKDFPDWPDAADDDAAADQQKWFWKWKWKDAPVRHTPDTPVVVVGTDIDGSPDQQADPRVSVVRRVGHAQIKTKMKGFDDPPCPPPPDHDPCPPDPPVPVVNPGRIMIMTMGTNDIDNAHDDPPVPPDDQVSLQVQLVVLQVQLVVCVVVVVLVRSLHSLVSSCVSHPDLQDPSNLVSLLSNLVSCLVVVVLVSNLVSLVSSCVNPVQPLSSLQSNLSSCVSVVVLVSSLVSLVSSCVSPVPDPSSVVSNVVSVVSNVVVVVVVVVVVVVVVD

Radius of gyration: 24.4 Å; Cα contacts (8 Å, |Δi|>4): 430; chains: 1; bounding box: 54×71×61 Å

InterPro domains:
  IPR001179 FKBP-type peptidyl-prolyl cis-trans isomerase domain [PF00254] (28-88)
  IPR011990 Tetratricopeptide-like helical domain superfamily [G3DSA:1.25.40.10] (134-279)
  IPR011990 Tetratricopeptide-like helical domain superfamily [SSF48452] (148-279)
  IPR019734 Tetratricopeptide repeat [PS50005] (219-252)
  IPR019734 Tetratricopeptide repeat [SM00028] (185-218)
  IPR019734 Tetratricopeptide repeat [SM00028] (219-252)
  IPR046357 Peptidyl-prolyl cis-trans isomerase domain superfamily [G3DSA:3.10.50.40] (3-125)
  IPR050754 Peptidyl-prolyl cis-trans isomerase FKBP4/5/8-like [PTHR46512] (9-281)

pLDDT: mean 80.77, std 17.33, range [26.11, 98.56]

Organism: NCBI:txid1008807